Protein AF-A0A8H4ZPY2-F1 (afdb_monomer)

Sequence (257 aa):
MSESRLFQPMKIGNIKAQHRVGMAPLTRLRSSIDRVPNALMKEYYGQRASIPGTLIITEGTLVSPAAGGGFARTPGIWNQEQVNAWKEITDEVHRKGSFIFVQLFAMGRAATVEVARDEGIDIIGPSAIPIEGSPAQPRAMSLEEIHEMVEAFVIASENAMKAGFDGVEIHGANGYLLDQFLQDVSNQRNDKYGGSIENRSRLITEILERTVQVIGPERVGIRLSPWSTFQSMRMKDPIPQFTDIIEKASRLNLAYL

Foldseek 3Di:
DDPDQQQPWDQQQPAIARGNDEADADFDLAADQQQAADPVLLVVLLVVLQAARHEYEYHEEELDLQLAQARGSHHYQQDPRNLQRLLSSLVSSVVSNYAYAYEYFGAALNHANVSCVVSVYARAACPQDHQPPGPGGHHHDDPVVLVVVLVSLQSSQVSCVSSPHLAYEYECEQPGRNVLLLAPQNHPDPDQSDDDLCNSLVSVLSSLVSSCVRPNQSRYHYDYDQDDCHRNDHDPDSVVNVVNNVVSNVVRVHSYD

pLDDT: mean 97.38, std 4.05, range [55.31, 98.94]

Radius of gyration: 17.79 Å; Cα contacts (8 Å, |Δi|>4): 588; chains: 1; bounding box: 44×35×54 Å

Nearest PDB structures (foldseek):
  3hgs-assembly1_A  TM=9.551E-01  e=4.722E-29  Solanum lycopersicum
  9em0-assembly1_B  TM=9.434E-01  e=1.991E-29  Solanum lycocarpum
  2g5w-assembly1_A  TM=9.249E-01  e=7.893E-30  Arabidopsis thaliana
  8vcn-assembly1_A  TM=9.323E-01  e=8.750E-29  Gluconobacter oxydans
  6myw-assembly3_C  TM=9.317E-01  e=2.497E-28  Gluconobacter oxydans

Structure (mmCIF, N/CA/C/O backbone):
data_AF-A0A8H4ZPY2-F1
#
_entry.id   AF-A0A8H4ZPY2-F1
#
loop_
_atom_site.group_PDB
_atom_site.id
_atom_site.type_symbol
_atom_site.label_atom_id
_atom_site.label_alt_id
_atom_site.label_comp_id
_atom_site.label_asym_id
_atom_site.label_entity_id
_atom_site.label_seq_id
_atom_site.pdbx_PDB_ins_code
_atom_site.Cartn_x
_atom_site.Cartn_y
_atom_site.Cartn_z
_atom_site.occupancy
_atom_site.B_iso_or_equiv
_atom_site.auth_seq_id
_atom_site.auth_comp_id
_atom_site.auth_asym_id
_atom_site.auth_atom_id
_atom_site.pdbx_PDB_model_num
ATOM 1 N N . MET A 1 1 ? -3.383 -8.213 35.952 1.00 55.31 1 MET A N 1
ATOM 2 C CA . MET A 1 1 ? -3.079 -7.687 34.601 1.00 55.31 1 MET A CA 1
ATOM 3 C C . MET A 1 1 ? -1.599 -7.918 34.363 1.00 55.31 1 MET A C 1
ATOM 5 O O . MET A 1 1 ? -0.837 -7.653 35.280 1.00 55.31 1 MET A O 1
ATOM 9 N N . SER A 1 2 ? -1.199 -8.529 33.246 1.00 63.91 2 SER A N 1
ATOM 10 C CA . SER A 1 2 ? 0.182 -9.014 33.101 1.00 63.91 2 SER A CA 1
ATOM 11 C C . SER A 1 2 ? 1.189 -7.857 33.063 1.00 63.91 2 SER A C 1
ATOM 13 O O . SER A 1 2 ? 0.933 -6.860 32.389 1.00 63.91 2 SER A O 1
ATOM 15 N N . GLU A 1 3 ? 2.350 -8.025 33.693 1.00 87.44 3 GLU A N 1
ATOM 16 C CA . GLU A 1 3 ? 3.453 -7.049 33.679 1.00 87.44 3 GLU A CA 1
ATOM 17 C C . GLU A 1 3 ? 4.117 -6.876 32.298 1.00 87.44 3 GLU A C 1
ATOM 19 O O . GLU A 1 3 ? 4.927 -5.973 32.096 1.00 87.44 3 GLU A O 1
ATOM 24 N N . SER A 1 4 ? 3.781 -7.715 31.312 1.00 95.56 4 SER A N 1
ATOM 25 C CA . SER A 1 4 ? 4.390 -7.649 29.982 1.00 95.56 4 SER A CA 1
ATOM 26 C C . SER A 1 4 ? 4.031 -6.357 29.242 1.00 95.56 4 SER A C 1
ATOM 28 O O . SER A 1 4 ? 2.860 -5.985 29.131 1.00 95.56 4 SER A O 1
ATOM 30 N N . ARG A 1 5 ? 5.044 -5.728 28.620 1.00 95.69 5 ARG A N 1
ATOM 31 C CA . ARG A 1 5 ? 4.884 -4.565 27.722 1.00 95.69 5 ARG A CA 1
ATOM 32 C C . ARG A 1 5 ? 3.880 -4.822 26.596 1.00 95.69 5 ARG A C 1
ATOM 34 O O . ARG A 1 5 ? 3.287 -3.869 26.103 1.00 95.69 5 ARG A O 1
ATOM 41 N N . LEU A 1 6 ? 3.686 -6.082 26.199 1.00 96.75 6 LEU A N 1
ATOM 42 C CA . LEU A 1 6 ? 2.758 -6.476 25.139 1.00 96.75 6 LEU A CA 1
ATOM 43 C C . LEU A 1 6 ? 1.308 -6.061 25.438 1.00 96.75 6 LEU A C 1
ATOM 45 O O . LEU A 1 6 ? 0.571 -5.724 24.517 1.00 96.75 6 LEU A O 1
ATOM 49 N N . PHE A 1 7 ? 0.913 -6.038 26.712 1.00 96.50 7 PHE A N 1
ATOM 50 C CA . PHE A 1 7 ? -0.452 -5.713 27.145 1.00 96.50 7 PHE A CA 1
ATOM 51 C C . PHE A 1 7 ? -0.570 -4.308 27.744 1.00 96.50 7 PHE A C 1
ATOM 53 O O . PHE A 1 7 ? -1.560 -3.994 28.397 1.00 96.50 7 PHE A O 1
ATOM 60 N N . GLN A 1 8 ? 0.449 -3.469 27.542 1.00 96.50 8 GLN A N 1
ATOM 61 C CA . GLN A 1 8 ? 0.423 -2.068 27.941 1.00 96.50 8 GLN A CA 1
ATOM 62 C C . GLN A 1 8 ? -0.047 -1.193 26.770 1.00 96.50 8 GLN A C 1
ATOM 64 O O . GLN A 1 8 ? 0.388 -1.441 25.636 1.00 96.50 8 GLN A O 1
ATOM 69 N N . PRO A 1 9 ? -0.842 -0.138 27.028 1.00 96.88 9 PRO A N 1
ATOM 70 C CA . PRO A 1 9 ? -1.282 0.790 25.995 1.00 96.88 9 PRO A CA 1
ATOM 71 C C . PRO A 1 9 ? -0.123 1.438 25.228 1.00 96.88 9 PRO A C 1
ATOM 73 O O . PRO A 1 9 ? 0.997 1.585 25.734 1.00 96.88 9 PRO A O 1
ATOM 76 N N . MET A 1 10 ? -0.405 1.858 23.997 1.00 96.88 10 MET A N 1
ATOM 77 C CA . MET A 1 10 ? 0.540 2.552 23.129 1.00 96.88 10 MET A CA 1
ATOM 78 C C . MET A 1 10 ? -0.193 3.562 22.250 1.00 96.88 10 MET A C 1
ATOM 80 O O . MET A 1 10 ? -1.268 3.281 21.723 1.00 96.88 10 MET A O 1
ATOM 84 N N . LYS A 1 11 ? 0.400 4.746 22.088 1.00 97.81 11 LYS A N 1
ATOM 85 C CA . LYS A 1 11 ? -0.039 5.709 21.079 1.00 97.81 11 LYS A CA 1
ATOM 86 C C . LYS A 1 11 ? 0.618 5.343 19.747 1.00 97.81 11 LYS A C 1
ATOM 88 O O . LYS A 1 11 ? 1.836 5.185 19.712 1.00 97.81 11 LYS A O 1
ATOM 93 N N . ILE A 1 12 ? -0.180 5.202 18.695 1.00 97.81 12 ILE A N 1
ATOM 94 C CA . ILE A 1 12 ? 0.276 4.971 17.317 1.00 97.81 12 ILE A CA 1
ATOM 95 C C . ILE A 1 12 ? -0.388 6.056 16.479 1.00 97.81 12 ILE A C 1
ATOM 97 O O . ILE A 1 12 ? -1.610 6.059 16.352 1.00 97.81 12 ILE A O 1
ATOM 101 N N . GLY A 1 13 ? 0.379 7.030 15.988 1.00 96.38 13 GLY A N 1
ATOM 102 C CA . GLY A 1 13 ? -0.210 8.207 15.348 1.00 96.38 13 GLY A CA 1
ATOM 103 C C . GLY A 1 13 ? -1.271 8.882 16.236 1.00 96.38 13 GLY A C 1
ATOM 104 O O . GLY A 1 13 ? -0.980 9.254 17.376 1.00 96.38 13 GLY A O 1
ATOM 105 N N . ASN A 1 14 ? -2.510 8.994 15.744 1.00 94.94 14 ASN A N 1
ATOM 106 C CA . ASN A 1 14 ? -3.651 9.537 16.501 1.00 94.94 14 ASN A CA 1
ATOM 107 C C . ASN A 1 14 ? -4.428 8.525 17.357 1.00 94.94 14 ASN A C 1
ATOM 109 O O . ASN A 1 14 ? -5.273 8.938 18.154 1.00 94.94 14 ASN A O 1
ATOM 113 N N . ILE A 1 15 ? -4.155 7.224 17.242 1.00 97.44 15 ILE A N 1
ATOM 114 C CA . ILE A 1 15 ? -4.906 6.201 17.977 1.00 97.44 15 ILE A CA 1
ATOM 115 C C . ILE A 1 15 ? -4.224 5.828 19.296 1.00 97.44 15 ILE A C 1
ATOM 117 O O . ILE A 1 15 ? -2.999 5.886 19.443 1.00 97.44 15 ILE A O 1
ATOM 121 N N . LYS A 1 16 ? -5.033 5.402 20.270 1.00 97.88 16 LYS A N 1
ATOM 122 C CA . LYS A 1 16 ? -4.571 4.865 21.556 1.00 97.88 16 LYS A CA 1
ATOM 123 C C . LYS A 1 16 ? -4.924 3.383 21.640 1.00 97.88 16 LYS A C 1
ATOM 125 O O . LYS A 1 16 ? -5.966 3.019 22.183 1.00 97.88 16 LYS A O 1
ATOM 130 N N . ALA A 1 17 ? -4.047 2.538 21.105 1.00 97.94 17 ALA A N 1
ATOM 131 C CA . ALA A 1 17 ? -4.174 1.093 21.235 1.00 97.94 17 ALA A CA 1
ATOM 132 C C . ALA A 1 17 ? -4.030 0.685 22.710 1.00 97.94 17 ALA A C 1
ATOM 134 O O . ALA A 1 17 ? -3.188 1.224 23.434 1.00 97.94 17 ALA A O 1
ATOM 135 N N . GLN A 1 18 ? -4.847 -0.265 23.166 1.00 98.00 18 GLN A N 1
ATOM 136 C CA . GLN A 1 18 ? -4.856 -0.699 24.573 1.00 98.00 18 GLN A CA 1
ATOM 137 C C . GLN A 1 18 ? -3.891 -1.861 24.840 1.00 98.00 18 GLN A C 1
ATOM 139 O O . GLN A 1 18 ? -3.587 -2.177 25.987 1.00 98.00 18 GLN A O 1
ATOM 144 N N . HIS A 1 19 ? -3.368 -2.461 23.775 1.00 97.50 19 HIS A N 1
ATOM 145 C CA . HIS A 1 19 ? -2.322 -3.473 23.786 1.00 97.50 19 HIS A CA 1
ATOM 146 C C . HIS A 1 19 ? -1.514 -3.390 22.488 1.00 97.50 19 HIS A C 1
ATOM 148 O O . HIS A 1 19 ? -1.874 -2.685 21.550 1.00 97.50 19 HIS A O 1
ATOM 154 N N . ARG A 1 20 ? -0.417 -4.143 22.421 1.00 97.69 20 ARG A N 1
ATOM 155 C CA . ARG A 1 20 ? 0.529 -4.162 21.292 1.00 97.69 20 ARG A CA 1
ATOM 156 C C . ARG A 1 20 ? 0.415 -5.428 20.442 1.00 97.69 20 ARG A C 1
ATOM 158 O O . ARG A 1 20 ? 1.344 -5.795 19.735 1.00 97.69 20 ARG A O 1
ATOM 165 N N . VAL A 1 21 ? -0.722 -6.110 20.547 1.00 97.25 21 VAL A N 1
ATOM 166 C CA . VAL A 1 21 ? -1.131 -7.196 19.650 1.00 97.25 21 VAL A CA 1
ATOM 167 C C . VAL A 1 21 ? -2.047 -6.597 18.589 1.00 97.25 21 VAL A C 1
ATOM 169 O O . VAL A 1 21 ? -3.128 -6.121 18.925 1.00 97.25 21 VAL A O 1
ATOM 172 N N . GLY A 1 22 ? -1.600 -6.580 17.337 1.00 96.69 22 GLY A N 1
ATOM 173 C CA . GLY A 1 22 ? -2.376 -6.093 16.197 1.00 96.69 22 GLY A CA 1
ATOM 174 C C . GLY A 1 22 ? -2.562 -7.174 15.139 1.00 96.69 22 GLY A C 1
ATOM 175 O O . GLY A 1 22 ? -1.857 -8.186 15.132 1.00 96.69 22 GLY A O 1
ATOM 176 N N . MET A 1 23 ? -3.512 -6.955 14.236 1.00 98.69 23 MET A N 1
ATOM 177 C CA . MET A 1 23 ? -3.700 -7.806 13.067 1.00 98.69 23 MET A CA 1
ATOM 178 C C . MET A 1 23 ? -2.892 -7.258 11.890 1.00 98.69 23 MET A C 1
ATOM 180 O O . MET A 1 23 ? -3.126 -6.141 11.439 1.00 98.69 23 MET A O 1
ATOM 184 N N . ALA A 1 24 ? -1.970 -8.077 11.386 1.00 98.75 24 ALA A N 1
ATOM 185 C CA . ALA A 1 24 ? -1.217 -7.795 10.171 1.00 98.75 24 ALA A CA 1
ATOM 186 C C . ALA A 1 24 ? -2.123 -7.794 8.917 1.00 98.75 24 ALA A C 1
ATOM 188 O O . ALA A 1 24 ? -3.173 -8.443 8.925 1.00 98.75 24 ALA A O 1
ATOM 189 N N . PRO A 1 25 ? -1.691 -7.146 7.822 1.00 98.62 25 PRO A N 1
ATOM 190 C CA . PRO A 1 25 ? -2.391 -7.162 6.539 1.00 98.62 25 PRO A CA 1
ATOM 191 C C . PRO A 1 25 ? -2.386 -8.560 5.905 1.00 98.62 25 PRO A C 1
ATOM 193 O O . PRO A 1 25 ? -1.326 -9.169 5.720 1.00 98.62 25 PRO A O 1
ATOM 196 N N . LEU A 1 26 ? -3.570 -9.078 5.563 1.00 98.50 26 LEU A N 1
ATOM 197 C CA . LEU A 1 26 ? -3.760 -10.464 5.115 1.00 98.50 26 LEU A CA 1
ATOM 198 C C . LEU A 1 26 ? -4.747 -10.549 3.946 1.00 98.50 26 LEU A C 1
ATOM 200 O O . LEU A 1 26 ? -5.948 -10.634 4.173 1.00 98.50 26 LEU A O 1
ATOM 204 N N . THR A 1 27 ? -4.264 -10.597 2.704 1.00 98.06 27 THR A N 1
ATOM 205 C CA . THR A 1 27 ? -5.108 -10.805 1.510 1.00 98.06 27 THR A CA 1
ATOM 206 C C . THR A 1 27 ? -5.932 -12.089 1.594 1.00 98.06 27 THR A C 1
ATOM 208 O O . THR A 1 27 ? -5.375 -13.173 1.786 1.00 98.06 27 THR A O 1
ATOM 211 N N . ARG A 1 28 ? -7.267 -11.985 1.455 1.00 97.94 28 ARG A N 1
ATOM 212 C CA . ARG A 1 28 ? -8.196 -13.128 1.610 1.00 97.94 28 ARG A CA 1
ATOM 213 C C . ARG A 1 28 ? -8.976 -13.498 0.354 1.00 97.94 28 ARG A C 1
ATOM 215 O O . ARG A 1 28 ? -9.555 -14.585 0.332 1.00 97.94 28 ARG A O 1
ATOM 222 N N . LEU A 1 29 ? -8.976 -12.644 -0.669 1.00 97.19 29 LEU A N 1
ATOM 223 C CA . LEU A 1 29 ? -9.644 -12.888 -1.956 1.00 97.19 29 LEU A CA 1
ATOM 224 C C . LEU A 1 29 ? -11.154 -13.122 -1.791 1.00 97.19 29 LEU A C 1
ATOM 226 O O . LEU A 1 29 ? -11.707 -14.144 -2.219 1.00 97.19 29 LEU A O 1
ATOM 230 N N . ARG A 1 30 ? -11.811 -12.222 -1.053 1.00 98.12 30 ARG A N 1
ATOM 231 C CA . ARG A 1 30 ? -13.231 -12.341 -0.684 1.00 98.12 30 ARG A CA 1
ATOM 232 C C . ARG A 1 30 ? -14.086 -11.141 -1.072 1.00 98.12 30 ARG A C 1
ATOM 234 O O . ARG A 1 30 ? -15.268 -11.170 -0.746 1.00 98.12 30 ARG A O 1
ATOM 241 N N . SER A 1 31 ? -13.560 -10.150 -1.792 1.00 97.56 31 SER A N 1
ATOM 242 C CA . SER A 1 31 ? -14.403 -9.089 -2.352 1.00 97.56 31 SER A CA 1
ATOM 243 C C . SER A 1 31 ? -15.279 -9.609 -3.508 1.00 97.56 31 SER A C 1
ATOM 245 O O . SER A 1 31 ? -15.182 -10.772 -3.942 1.00 97.56 31 SER A O 1
ATOM 247 N N . SER A 1 32 ? -16.199 -8.766 -3.980 1.00 97.06 32 SER A N 1
ATOM 248 C CA . SER A 1 32 ? -16.946 -9.023 -5.215 1.00 97.06 32 SER A CA 1
ATOM 249 C C . SER A 1 32 ? -16.014 -9.058 -6.437 1.00 97.06 32 SER A C 1
ATOM 251 O O . SER A 1 32 ? -14.816 -8.782 -6.339 1.00 97.06 32 SER A O 1
ATOM 253 N N . ILE A 1 33 ? -16.558 -9.418 -7.603 1.00 93.06 33 ILE A N 1
ATOM 254 C CA . ILE A 1 33 ? -15.803 -9.337 -8.861 1.00 93.06 33 ILE A CA 1
ATOM 255 C C . ILE A 1 33 ? -15.420 -7.885 -9.186 1.00 93.06 33 ILE A C 1
ATOM 257 O O . ILE A 1 33 ? -14.293 -7.633 -9.589 1.00 93.06 33 ILE A O 1
ATOM 261 N N . ASP A 1 34 ? -16.289 -6.934 -8.840 1.00 94.62 34 ASP A N 1
ATOM 262 C CA . ASP A 1 34 ? -16.076 -5.484 -8.974 1.00 94.62 34 ASP A CA 1
ATOM 263 C C . ASP A 1 34 ? -15.207 -4.894 -7.850 1.00 94.62 34 ASP A C 1
ATOM 265 O O . ASP A 1 34 ? -15.117 -3.678 -7.654 1.00 94.62 34 ASP A O 1
ATOM 269 N N . ARG A 1 35 ? -14.553 -5.772 -7.079 1.00 96.88 35 ARG A N 1
ATOM 270 C CA . ARG A 1 35 ? -13.605 -5.423 -6.018 1.00 96.88 35 ARG A CA 1
ATOM 271 C C . ARG A 1 35 ? -14.253 -4.639 -4.868 1.00 96.88 35 ARG A C 1
ATOM 273 O O . ARG A 1 35 ? -13.571 -3.927 -4.133 1.00 96.88 35 ARG A O 1
ATOM 280 N N . VAL A 1 36 ? -15.558 -4.821 -4.667 1.00 98.56 36 VAL A N 1
ATOM 281 C CA . VAL A 1 36 ? -16.341 -4.210 -3.584 1.00 98.56 36 VAL A CA 1
ATOM 282 C C . VAL A 1 36 ? -16.308 -5.122 -2.347 1.00 98.56 36 VAL A C 1
ATOM 284 O O . VAL A 1 36 ? -16.586 -6.325 -2.462 1.00 98.56 36 VAL A O 1
ATOM 287 N N . PRO A 1 37 ? -15.947 -4.602 -1.158 1.00 98.69 37 PRO A N 1
ATOM 288 C CA . PRO A 1 37 ? -16.101 -5.331 0.098 1.00 98.69 37 PRO A CA 1
ATOM 289 C C . PRO A 1 37 ? -17.549 -5.768 0.361 1.00 98.69 37 PRO A C 1
ATOM 291 O O . PRO A 1 37 ? -18.490 -5.211 -0.189 1.00 98.69 37 PRO A O 1
ATOM 294 N N . ASN A 1 38 ? -17.760 -6.776 1.207 1.00 98.62 38 ASN A N 1
ATOM 295 C CA . ASN A 1 38 ? -19.103 -7.316 1.452 1.00 98.62 38 ASN A CA 1
ATOM 296 C C . ASN A 1 38 ? -19.341 -7.704 2.918 1.00 98.62 38 ASN A C 1
ATOM 298 O O . ASN A 1 38 ? -18.457 -7.598 3.771 1.00 98.62 38 ASN A O 1
ATOM 302 N N . ALA A 1 39 ? -20.552 -8.188 3.209 1.00 98.56 39 ALA A N 1
ATOM 303 C CA . ALA A 1 39 ? -20.982 -8.550 4.558 1.00 98.56 39 ALA A CA 1
ATOM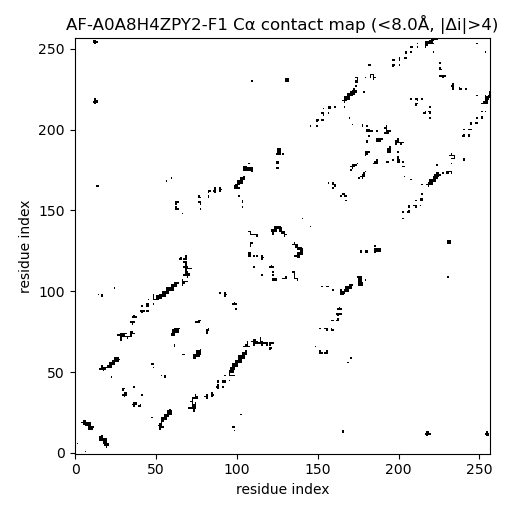 304 C C . ALA A 1 39 ? -20.076 -9.592 5.243 1.00 98.56 39 ALA A C 1
ATOM 306 O O . ALA A 1 39 ? -19.843 -9.486 6.446 1.00 98.56 39 ALA A O 1
ATOM 307 N N . LEU A 1 40 ? -19.508 -10.547 4.491 1.00 98.69 40 LEU A N 1
ATOM 308 C CA . LEU A 1 40 ? -18.561 -11.525 5.038 1.00 98.69 40 LEU A CA 1
ATOM 309 C C . LEU A 1 40 ? -17.280 -10.839 5.528 1.00 98.69 40 LEU A C 1
ATOM 311 O O . LEU A 1 40 ? -16.744 -11.196 6.575 1.00 98.69 40 LEU A O 1
ATOM 315 N N . MET A 1 41 ? -16.788 -9.845 4.787 1.00 98.81 41 MET A N 1
ATOM 316 C CA . MET A 1 41 ? -15.611 -9.073 5.188 1.00 98.81 41 MET A CA 1
ATOM 317 C C . MET A 1 41 ? -15.896 -8.228 6.437 1.00 98.81 41 MET A C 1
ATOM 319 O O . MET A 1 41 ? -15.061 -8.189 7.340 1.00 98.81 41 MET A O 1
ATOM 323 N N . LYS A 1 42 ? -17.092 -7.629 6.543 1.00 98.81 42 LYS A N 1
ATOM 324 C CA . LYS A 1 42 ? -17.539 -6.929 7.761 1.00 98.81 42 LYS A CA 1
ATOM 325 C C . LYS A 1 42 ? -17.539 -7.846 8.978 1.00 98.81 42 LYS A C 1
ATOM 327 O O . LYS A 1 42 ? -16.939 -7.508 9.996 1.00 98.81 42 LYS A O 1
ATOM 332 N N . GLU A 1 43 ? -18.155 -9.022 8.864 1.00 98.81 43 GLU A N 1
ATOM 333 C CA . GLU A 1 43 ? -18.147 -10.015 9.940 1.00 98.81 43 GLU A CA 1
ATOM 334 C C . GLU A 1 43 ? -16.712 -10.427 10.303 1.00 98.81 43 GLU A C 1
ATOM 336 O O . GLU A 1 43 ? -16.344 -10.445 11.477 1.00 98.81 43 GLU A O 1
ATOM 341 N N . TYR A 1 44 ? -15.874 -10.693 9.300 1.00 98.88 44 TYR A N 1
ATOM 342 C CA . TYR A 1 44 ? -14.484 -11.103 9.481 1.00 98.88 44 TYR A CA 1
ATOM 343 C C . TYR A 1 44 ? -13.659 -10.092 10.290 1.00 98.88 44 TYR A C 1
ATOM 345 O O . TYR A 1 44 ? -12.997 -10.488 11.259 1.00 98.88 44 TYR A O 1
ATOM 353 N N . TYR A 1 45 ? -13.697 -8.808 9.921 1.00 98.88 45 TYR A N 1
ATOM 354 C CA . TYR A 1 45 ? -12.985 -7.758 10.652 1.00 98.88 45 TYR A CA 1
ATOM 355 C C . TYR A 1 45 ? -13.629 -7.484 12.016 1.00 98.88 45 TYR A C 1
ATOM 357 O O . TYR A 1 45 ? -12.912 -7.358 13.009 1.00 98.88 45 TYR A O 1
ATOM 365 N N . GLY A 1 46 ? -14.962 -7.520 12.116 1.00 98.75 46 GLY A N 1
ATOM 366 C CA . GLY A 1 46 ? -15.678 -7.404 13.388 1.00 98.75 46 GLY A CA 1
ATOM 367 C C . GLY A 1 46 ? -15.319 -8.512 14.389 1.00 98.75 46 GLY A C 1
ATOM 368 O O . GLY A 1 46 ? -15.202 -8.263 15.590 1.00 98.75 46 GLY A O 1
ATOM 369 N N . GLN A 1 47 ? -15.078 -9.741 13.929 1.00 98.75 47 GLN A N 1
ATOM 370 C CA . GLN A 1 47 ? -14.579 -10.825 14.784 1.00 98.75 47 GLN A CA 1
ATOM 371 C C . GLN A 1 47 ? -13.156 -10.554 15.300 1.00 98.75 47 GLN A C 1
ATOM 373 O O . GLN A 1 47 ? -12.839 -10.938 16.420 1.00 98.75 47 GLN A O 1
ATOM 378 N N . ARG A 1 48 ? -12.299 -9.893 14.510 1.00 98.69 48 ARG A N 1
ATOM 379 C CA . ARG A 1 48 ? -10.906 -9.561 14.879 1.00 98.69 48 ARG A CA 1
ATOM 380 C C . ARG A 1 48 ? -10.773 -8.291 15.710 1.00 98.69 48 ARG A C 1
ATOM 382 O O . ARG A 1 48 ? -9.787 -8.135 16.418 1.00 98.69 48 ARG A O 1
ATOM 389 N N . ALA A 1 49 ? -11.806 -7.459 15.721 1.00 98.56 49 ALA A N 1
ATOM 390 C CA . ALA A 1 49 ? -11.991 -6.367 16.669 1.00 98.56 49 ALA A CA 1
ATOM 391 C C . ALA A 1 49 ? -12.572 -6.855 18.017 1.00 98.56 49 ALA A C 1
ATOM 393 O O . ALA A 1 49 ? -13.308 -6.131 18.680 1.00 98.56 49 ALA A O 1
ATOM 394 N N . SER A 1 50 ? -12.317 -8.107 18.423 1.00 97.06 50 SER A N 1
ATOM 395 C CA . SER A 1 50 ? -12.938 -8.719 19.609 1.00 97.06 50 SER A CA 1
ATOM 396 C C . SER A 1 50 ? -12.513 -8.091 20.936 1.00 97.06 50 SER A C 1
ATOM 398 O O . SER A 1 50 ? -13.252 -8.199 21.912 1.00 97.06 50 SER A O 1
ATOM 400 N N . ILE A 1 51 ? -11.330 -7.472 20.987 1.00 97.94 51 ILE A N 1
ATOM 401 C CA . ILE A 1 51 ? -10.796 -6.797 22.174 1.00 97.94 51 ILE A CA 1
ATOM 402 C C . ILE A 1 51 ? -10.702 -5.295 21.879 1.00 97.94 51 ILE A C 1
ATOM 404 O O . ILE A 1 51 ? -10.001 -4.919 20.938 1.00 97.94 51 ILE A O 1
ATOM 408 N N . PRO A 1 52 ? -11.374 -4.426 22.657 1.00 98.06 52 PRO A N 1
ATOM 409 C CA . PRO A 1 52 ? -11.289 -2.983 22.463 1.00 98.06 52 PRO A CA 1
ATOM 410 C C . PRO A 1 52 ? -9.845 -2.474 22.501 1.00 98.06 52 PRO A C 1
ATOM 412 O O . PRO A 1 52 ? -9.036 -2.896 23.328 1.00 98.06 52 PRO A O 1
ATOM 415 N N . GLY A 1 53 ? -9.533 -1.526 21.624 1.00 98.00 53 GLY A N 1
ATOM 416 C CA . GLY A 1 53 ? -8.201 -0.960 21.472 1.00 98.00 53 GLY A CA 1
ATOM 417 C C . GLY A 1 53 ? -7.243 -1.795 20.626 1.00 98.00 53 GLY A C 1
ATOM 418 O O . GLY A 1 53 ? -6.040 -1.538 20.689 1.00 98.00 53 GLY A O 1
ATOM 419 N N . THR A 1 54 ? -7.745 -2.767 19.856 1.00 98.62 54 THR A N 1
ATOM 420 C CA . THR A 1 54 ? -6.951 -3.509 18.865 1.00 98.62 54 THR A CA 1
ATOM 421 C C . THR A 1 54 ? -6.705 -2.643 17.632 1.00 98.62 54 THR A C 1
ATOM 423 O O . THR A 1 54 ? -7.641 -2.030 17.127 1.00 98.62 54 THR A O 1
ATOM 426 N N . LEU A 1 55 ? -5.473 -2.620 17.115 1.00 98.75 55 LEU A N 1
ATOM 427 C CA . LEU A 1 55 ? -5.184 -2.111 15.771 1.00 98.75 55 LEU A CA 1
ATOM 428 C C . LEU A 1 55 ? -5.286 -3.251 14.751 1.00 98.75 55 LEU A C 1
ATOM 430 O O . LEU A 1 55 ? -4.639 -4.293 14.898 1.00 98.75 55 LEU A O 1
ATOM 434 N N . ILE A 1 56 ? -6.072 -3.029 13.705 1.00 98.94 56 ILE A N 1
ATOM 435 C CA . ILE A 1 56 ? -6.214 -3.906 12.547 1.00 98.94 56 ILE A CA 1
ATOM 436 C C . ILE A 1 56 ? -5.641 -3.206 11.319 1.00 98.94 56 ILE A C 1
ATOM 438 O O . ILE A 1 56 ? -5.925 -2.037 11.083 1.00 98.94 56 ILE A O 1
ATOM 442 N N . ILE A 1 57 ? -4.877 -3.929 10.508 1.00 98.94 57 ILE A N 1
ATOM 443 C CA . ILE A 1 57 ? -4.495 -3.489 9.167 1.00 98.94 57 ILE A CA 1
ATOM 444 C C . ILE A 1 57 ? -5.229 -4.391 8.174 1.00 98.94 57 ILE A C 1
ATOM 446 O O . ILE A 1 57 ? -5.216 -5.618 8.316 1.00 98.94 57 ILE A O 1
ATOM 450 N N . THR A 1 58 ? -5.931 -3.796 7.208 1.00 98.94 58 THR A N 1
ATOM 451 C CA . THR A 1 58 ? -6.713 -4.557 6.223 1.00 98.94 58 THR A CA 1
ATOM 452 C C . THR A 1 58 ? -5.826 -5.436 5.349 1.00 98.94 58 THR A C 1
ATOM 454 O O . THR A 1 58 ? -4.611 -5.280 5.268 1.00 98.94 58 THR A O 1
ATOM 457 N N . GLU A 1 59 ? -6.452 -6.330 4.594 1.00 98.75 59 GLU A N 1
ATOM 458 C CA . GLU A 1 59 ? -5.856 -6.830 3.361 1.00 98.75 59 GLU A CA 1
ATOM 459 C C . GLU A 1 59 ? -5.394 -5.713 2.414 1.00 98.75 59 GLU A C 1
ATOM 461 O O . GLU A 1 59 ? -5.908 -4.588 2.459 1.00 98.75 59 GLU A O 1
ATOM 466 N N . GLY A 1 60 ? -4.445 -6.052 1.535 1.00 98.50 60 GLY A N 1
ATOM 467 C CA . GLY A 1 60 ? -3.998 -5.153 0.477 1.00 98.50 60 GLY A CA 1
ATOM 468 C C . GLY A 1 60 ? -5.185 -4.703 -0.371 1.00 98.50 60 GLY A C 1
ATOM 469 O O . GLY A 1 60 ? -5.932 -5.529 -0.890 1.00 98.50 60 GLY A O 1
ATOM 470 N N . THR A 1 61 ? -5.365 -3.392 -0.475 1.00 98.81 61 THR A N 1
ATOM 471 C CA . THR A 1 61 ? -6.489 -2.739 -1.143 1.00 98.81 61 THR A CA 1
ATOM 472 C C . THR A 1 61 ? -5.958 -1.900 -2.296 1.00 98.81 61 THR A C 1
ATOM 474 O O . THR A 1 61 ? -5.079 -1.054 -2.120 1.00 98.81 61 THR A O 1
ATOM 477 N N . LEU A 1 62 ? -6.453 -2.186 -3.497 1.00 98.56 62 LEU A N 1
ATOM 478 C CA . LEU A 1 62 ? -5.981 -1.574 -4.735 1.00 98.56 62 LEU A CA 1
ATOM 479 C C . LEU A 1 62 ? -6.368 -0.090 -4.800 1.00 98.56 62 LEU A C 1
ATOM 481 O O . LEU A 1 62 ? -7.516 0.274 -4.531 1.00 98.56 62 LEU A O 1
ATOM 485 N N . VAL A 1 63 ? -5.409 0.752 -5.191 1.00 98.62 63 VAL A N 1
ATOM 486 C CA . VAL A 1 63 ? -5.575 2.218 -5.237 1.00 98.62 63 VAL A CA 1
ATOM 487 C C . VAL A 1 63 ? -6.331 2.722 -6.466 1.00 98.62 63 VAL A C 1
ATOM 489 O O . VAL A 1 63 ? -6.909 3.802 -6.436 1.00 98.62 63 VAL A O 1
ATOM 492 N N . SER A 1 64 ? -6.352 1.947 -7.549 1.00 97.62 64 SER A N 1
ATOM 493 C CA . SER A 1 64 ? -7.029 2.288 -8.804 1.00 97.62 64 SER A CA 1
ATOM 494 C C . SER A 1 64 ? -7.293 1.028 -9.637 1.00 97.62 64 SER A C 1
ATOM 496 O O . SER A 1 64 ? -6.699 -0.018 -9.356 1.00 97.62 64 SER A O 1
ATOM 498 N N . PRO A 1 65 ? -8.124 1.106 -10.696 1.00 95.50 65 PRO A N 1
ATOM 499 C CA . PRO A 1 65 ? -8.244 0.021 -11.667 1.00 95.50 65 PRO A CA 1
ATOM 500 C C . PRO A 1 65 ? -6.891 -0.345 -12.292 1.00 95.50 65 PRO A C 1
ATOM 502 O O . PRO A 1 65 ? -6.531 -1.514 -12.311 1.00 95.50 65 PRO A O 1
ATOM 505 N N . ALA A 1 66 ? -6.091 0.648 -12.701 1.00 93.19 66 ALA A N 1
ATOM 506 C CA . ALA A 1 66 ? -4.777 0.439 -13.320 1.00 93.19 66 ALA A CA 1
ATOM 507 C C . ALA A 1 66 ? -3.743 -0.219 -12.382 1.00 93.19 66 ALA A C 1
ATOM 509 O O . ALA A 1 66 ? -2.775 -0.817 -12.840 1.00 93.19 66 ALA A O 1
ATOM 510 N N . ALA A 1 67 ? -3.950 -0.148 -11.064 1.00 92.94 67 ALA A N 1
ATOM 511 C CA . ALA A 1 67 ? -3.122 -0.841 -10.079 1.00 92.94 67 ALA A CA 1
ATOM 512 C C . ALA A 1 67 ? -3.414 -2.357 -9.982 1.00 92.94 67 ALA A C 1
ATOM 514 O O . ALA A 1 67 ? -2.694 -3.062 -9.265 1.00 92.94 67 ALA A O 1
ATOM 515 N N . GLY A 1 68 ? -4.481 -2.830 -10.644 1.00 87.75 68 GLY A N 1
ATOM 516 C CA . GLY A 1 68 ? -5.035 -4.183 -10.581 1.00 87.75 68 GLY A CA 1
ATOM 517 C C . GLY A 1 68 ? -4.312 -5.232 -11.433 1.00 87.75 68 GLY A C 1
ATOM 518 O O . GLY A 1 68 ? -3.088 -5.326 -11.423 1.00 87.75 68 GLY A O 1
ATOM 519 N N . GLY A 1 69 ? -5.077 -6.121 -12.077 1.00 82.56 69 GLY A N 1
ATOM 520 C CA . GLY A 1 69 ? -4.566 -7.209 -12.923 1.00 82.56 69 GLY A CA 1
ATOM 521 C C . GLY A 1 69 ? -3.961 -8.400 -12.172 1.00 82.56 69 GLY A C 1
ATOM 522 O O . GLY A 1 69 ? -3.528 -9.377 -12.770 1.00 82.56 69 GLY A O 1
ATOM 523 N N . GLY A 1 70 ? -3.899 -8.343 -10.846 1.00 84.75 70 GLY A N 1
ATOM 524 C CA . GLY A 1 70 ? -3.342 -9.398 -10.010 1.00 84.75 70 GLY A CA 1
ATOM 525 C C . GLY A 1 70 ? -4.400 -10.299 -9.412 1.00 84.75 70 GLY A C 1
ATOM 526 O O . GLY A 1 70 ? -5.132 -11.010 -10.082 1.00 84.75 70 GLY A O 1
ATOM 527 N N . PHE A 1 71 ? -4.492 -10.265 -8.097 1.00 85.94 71 PHE A N 1
ATOM 528 C CA . PHE A 1 71 ? -5.425 -11.105 -7.380 1.00 85.94 71 PHE A CA 1
ATOM 529 C C . PHE A 1 71 ? -6.885 -10.736 -7.688 1.00 85.94 71 PHE A C 1
ATOM 531 O O . PHE A 1 71 ? -7.362 -9.640 -7.357 1.00 85.94 71 PHE A O 1
ATOM 538 N N . ALA A 1 72 ? -7.605 -11.676 -8.304 1.00 88.31 72 ALA A N 1
ATOM 539 C CA . ALA A 1 72 ? -9.053 -11.602 -8.432 1.00 88.31 72 ALA A CA 1
ATOM 540 C C . ALA A 1 72 ? -9.687 -11.538 -7.034 1.00 88.31 72 ALA A C 1
ATOM 542 O O . ALA A 1 72 ? -9.236 -12.218 -6.110 1.00 88.31 72 ALA A O 1
ATOM 543 N N . ARG A 1 73 ? -10.749 -10.738 -6.876 1.00 94.19 73 ARG A N 1
ATOM 544 C CA . ARG A 1 73 ? -11.464 -10.568 -5.593 1.00 94.19 73 ARG A CA 1
ATOM 545 C C . ARG A 1 73 ? -10.616 -9.983 -4.455 1.00 94.19 73 ARG A C 1
ATOM 547 O O . ARG A 1 73 ? -10.909 -10.203 -3.276 1.00 94.19 73 ARG A O 1
ATOM 554 N N . THR A 1 74 ? -9.585 -9.223 -4.805 1.00 96.31 74 THR A N 1
ATOM 555 C CA . THR A 1 74 ? -8.959 -8.247 -3.903 1.00 96.31 74 THR A CA 1
ATOM 556 C C . THR A 1 74 ? -9.769 -6.954 -3.920 1.00 96.31 74 THR A C 1
ATOM 558 O O . THR A 1 74 ? -10.191 -6.543 -5.005 1.00 96.31 74 THR A O 1
ATOM 561 N N . PRO A 1 75 ? -10.026 -6.318 -2.766 1.00 98.31 75 PRO A N 1
ATOM 562 C CA . PRO A 1 75 ? -10.819 -5.096 -2.707 1.00 98.31 75 PRO A CA 1
ATOM 563 C C . PRO A 1 75 ? -10.096 -3.875 -3.295 1.00 98.31 75 PRO A C 1
ATOM 565 O O . PRO A 1 75 ? -8.868 -3.831 -3.385 1.00 98.31 75 PRO A O 1
ATOM 568 N N . GLY A 1 76 ? -10.889 -2.875 -3.676 1.00 98.56 76 GLY A N 1
ATOM 569 C CA . GLY A 1 76 ? -10.451 -1.555 -4.127 1.00 98.56 76 GLY A CA 1
ATOM 570 C C . GLY A 1 76 ? -10.922 -0.419 -3.221 1.00 98.56 76 GLY A C 1
ATOM 571 O O . GLY A 1 76 ? -11.727 -0.653 -2.315 1.00 98.56 76 GLY A O 1
ATOM 572 N N . ILE A 1 77 ? -10.430 0.802 -3.463 1.00 98.75 77 ILE A N 1
ATOM 573 C CA . ILE A 1 77 ? -10.912 2.027 -2.794 1.00 98.75 77 ILE A CA 1
ATOM 574 C C . ILE A 1 77 ? -10.831 3.297 -3.675 1.00 98.75 77 ILE A C 1
ATOM 576 O O . ILE A 1 77 ? -10.484 4.388 -3.224 1.00 98.75 77 ILE A O 1
ATOM 580 N N . TRP A 1 78 ? -11.175 3.187 -4.959 1.00 98.12 78 TRP A N 1
ATOM 581 C CA . TRP A 1 78 ? -11.143 4.330 -5.895 1.00 98.12 78 TRP A CA 1
ATOM 582 C C . TRP A 1 78 ? -12.520 4.907 -6.230 1.00 98.12 78 TRP A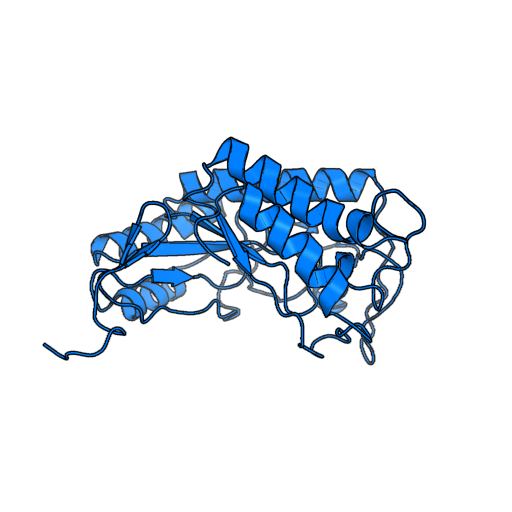 C 1
ATOM 584 O O . TRP A 1 78 ? -12.596 6.021 -6.742 1.00 98.12 78 TRP A O 1
ATOM 594 N N . ASN A 1 79 ? -13.606 4.174 -5.970 1.00 98.44 79 ASN A N 1
ATOM 595 C CA . ASN A 1 79 ? -14.962 4.613 -6.301 1.00 98.44 79 ASN A CA 1
ATOM 596 C C . ASN A 1 79 ? -15.884 4.669 -5.072 1.00 98.44 79 ASN A C 1
ATOM 598 O O . ASN A 1 79 ? -15.584 4.128 -4.007 1.00 98.44 79 ASN A O 1
ATOM 602 N N . GLN A 1 80 ? -17.031 5.333 -5.231 1.00 98.69 80 GLN A N 1
ATOM 603 C CA . GLN A 1 80 ? -17.962 5.571 -4.127 1.00 98.69 80 GLN A CA 1
ATOM 604 C C . GLN A 1 80 ? -18.589 4.283 -3.576 1.00 98.69 80 GLN A C 1
ATOM 606 O O . GLN A 1 80 ? -18.839 4.191 -2.377 1.00 98.69 80 GLN A O 1
ATOM 611 N N . GLU A 1 81 ? -18.838 3.288 -4.427 1.00 98.75 81 GLU A N 1
ATOM 612 C CA . GLU A 1 81 ? -19.409 2.007 -4.004 1.00 98.75 81 GLU A CA 1
ATOM 613 C C . GLU A 1 81 ? -18.454 1.263 -3.061 1.00 98.75 81 GLU A C 1
ATOM 615 O O . GLU A 1 81 ? -18.852 0.831 -1.980 1.00 98.75 81 GLU A O 1
ATOM 620 N N . GLN A 1 82 ? -17.170 1.207 -3.416 1.00 98.81 82 GLN A N 1
ATOM 621 C CA . GLN A 1 82 ? -16.114 0.636 -2.584 1.00 98.81 82 GLN A CA 1
ATOM 622 C C . GLN A 1 82 ? -15.946 1.406 -1.272 1.00 98.81 82 GLN A C 1
ATOM 624 O O . GLN A 1 82 ? -15.831 0.784 -0.218 1.00 98.81 82 GLN A O 1
ATOM 629 N N . VAL A 1 83 ? -15.974 2.744 -1.312 1.00 98.94 83 VAL A N 1
ATOM 630 C CA . VAL A 1 83 ? -15.908 3.591 -0.107 1.00 98.94 83 VAL A CA 1
ATOM 631 C C . VAL A 1 83 ? -17.077 3.305 0.833 1.00 98.94 83 VAL A C 1
ATOM 633 O O . VAL A 1 83 ? -16.862 3.107 2.027 1.00 98.94 83 VAL A O 1
ATOM 636 N N . ASN A 1 84 ? -18.303 3.231 0.310 1.00 98.88 84 ASN A N 1
ATOM 637 C CA . ASN A 1 84 ? -19.494 2.936 1.108 1.00 98.88 84 ASN A CA 1
ATOM 638 C C . ASN A 1 84 ? -19.422 1.536 1.733 1.00 98.88 84 ASN A C 1
ATOM 640 O O . ASN A 1 84 ? -19.725 1.369 2.913 1.00 98.88 84 ASN A O 1
ATOM 644 N N . ALA A 1 85 ? -18.975 0.540 0.969 1.00 98.88 85 ALA A N 1
ATOM 645 C CA . ALA A 1 85 ? -18.825 -0.822 1.463 1.00 98.88 85 ALA A CA 1
ATOM 646 C C . ALA A 1 85 ? -17.727 -0.940 2.535 1.00 98.88 85 ALA A C 1
ATOM 648 O O . ALA A 1 85 ? -17.920 -1.613 3.547 1.00 98.88 85 ALA A O 1
ATOM 649 N N . TRP A 1 86 ? -16.593 -0.253 2.359 1.00 98.94 86 TRP A N 1
ATOM 650 C CA . TRP A 1 86 ? -15.569 -0.155 3.401 1.00 98.94 86 TRP A CA 1
ATOM 651 C C . TRP A 1 86 ? -16.079 0.562 4.646 1.00 98.94 86 TRP A C 1
ATOM 653 O O . TRP A 1 86 ? -15.751 0.135 5.751 1.00 98.94 86 TRP A O 1
ATOM 663 N N . LYS A 1 87 ? -16.921 1.587 4.484 1.00 98.94 87 LYS A N 1
ATOM 664 C CA . LYS A 1 87 ? -17.510 2.311 5.608 1.00 98.94 87 LYS A CA 1
ATOM 665 C C . LYS A 1 87 ? -18.317 1.411 6.541 1.00 98.94 87 LYS A C 1
ATOM 667 O O . LYS A 1 87 ? -18.222 1.547 7.755 1.00 98.94 87 LYS A O 1
ATOM 672 N N . GLU A 1 88 ? -19.058 0.441 6.014 1.00 98.88 88 GLU A N 1
ATOM 673 C CA . GLU A 1 88 ? -19.754 -0.512 6.887 1.00 98.88 88 GLU A CA 1
ATOM 67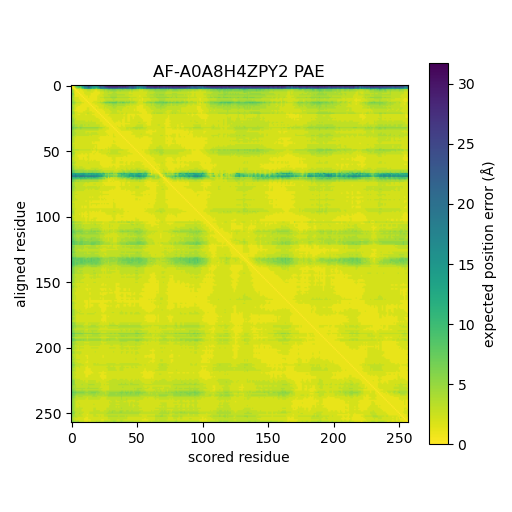4 C C . GLU A 1 88 ? -18.792 -1.368 7.730 1.00 98.88 88 GLU A C 1
ATOM 676 O O . GLU A 1 88 ? -19.136 -1.801 8.832 1.00 98.88 88 GLU A O 1
ATOM 681 N N . ILE A 1 89 ? -17.601 -1.655 7.200 1.00 98.94 89 ILE A N 1
ATOM 682 C CA . ILE A 1 89 ? -16.577 -2.458 7.873 1.00 98.94 89 ILE A CA 1
ATOM 683 C C . ILE A 1 89 ? -15.895 -1.636 8.965 1.00 98.94 89 ILE A C 1
ATOM 685 O O . ILE A 1 89 ? -15.746 -2.123 10.086 1.00 98.94 89 ILE A O 1
ATOM 689 N N . THR A 1 90 ? -15.491 -0.404 8.653 1.00 98.94 90 THR A N 1
ATOM 690 C CA . THR A 1 90 ? -14.872 0.502 9.629 1.00 98.94 90 THR A CA 1
ATOM 691 C C . THR A 1 90 ? -15.846 0.819 10.762 1.00 98.94 90 THR A C 1
ATOM 693 O O . THR A 1 90 ? -15.468 0.672 11.923 1.00 98.94 90 THR A O 1
ATOM 696 N N . ASP A 1 91 ? -17.120 1.089 10.453 1.00 98.94 91 ASP A N 1
ATOM 697 C CA . ASP A 1 91 ? -18.170 1.322 11.451 1.00 98.94 91 ASP A CA 1
ATOM 698 C C . ASP A 1 91 ? -18.323 0.122 12.408 1.00 98.94 91 ASP A C 1
ATOM 700 O O . ASP A 1 91 ? -18.450 0.306 13.619 1.00 98.94 91 ASP A O 1
ATOM 704 N N . GLU A 1 92 ? -18.259 -1.120 11.911 1.00 98.88 92 GLU A N 1
ATOM 705 C CA . GLU A 1 92 ? -18.330 -2.319 12.763 1.00 98.88 92 GLU A CA 1
ATOM 706 C C . GLU A 1 92 ? -17.093 -2.486 13.661 1.00 98.88 92 GLU A C 1
ATOM 708 O O . GLU A 1 92 ? -17.218 -2.870 14.830 1.00 98.88 92 GLU A O 1
ATOM 713 N N . VAL A 1 93 ? -15.896 -2.182 13.151 1.00 98.88 93 VAL A N 1
ATOM 714 C CA . VAL A 1 93 ? -14.658 -2.220 13.947 1.00 98.88 93 VAL A CA 1
ATOM 715 C C . VAL A 1 93 ? -14.666 -1.131 15.024 1.00 98.88 93 VAL A C 1
ATOM 717 O O . VAL A 1 93 ? -14.351 -1.406 16.188 1.00 98.88 93 VAL A O 1
ATOM 720 N N . HIS A 1 94 ? -15.101 0.078 14.671 1.00 98.88 94 HIS A N 1
ATOM 721 C CA . HIS A 1 94 ? -15.227 1.213 15.585 1.00 98.88 94 HIS A CA 1
ATOM 722 C C . HIS A 1 94 ? -16.305 0.990 16.643 1.00 98.88 94 HIS A C 1
ATOM 724 O O . HIS A 1 94 ? -16.077 1.288 17.816 1.00 98.88 94 HIS A O 1
ATOM 730 N N . ARG A 1 95 ? -17.440 0.371 16.291 1.00 98.75 95 ARG A N 1
ATOM 731 C CA . ARG A 1 95 ? -18.489 -0.029 17.251 1.00 98.75 95 ARG A CA 1
ATOM 732 C C . ARG A 1 95 ? -17.955 -0.964 18.340 1.00 98.75 95 ARG A C 1
ATOM 734 O O . ARG A 1 95 ? -18.475 -0.979 19.454 1.00 98.75 95 ARG A O 1
ATOM 741 N N . LYS A 1 96 ? -16.906 -1.733 18.038 1.00 98.69 96 LYS A N 1
ATOM 742 C CA . LYS A 1 96 ? -16.204 -2.613 18.986 1.00 98.69 96 LYS A CA 1
ATOM 743 C C . LYS A 1 96 ? -15.048 -1.927 19.725 1.00 98.69 96 LYS A C 1
ATOM 745 O O . LYS A 1 96 ? -14.319 -2.581 20.470 1.00 98.69 96 LYS A O 1
ATOM 750 N N . GLY A 1 97 ? -14.875 -0.620 19.542 1.00 98.50 97 GLY A N 1
ATOM 751 C CA . GLY A 1 97 ? -13.843 0.181 20.196 1.00 98.50 97 GLY A CA 1
ATOM 752 C C . GLY A 1 97 ? -12.424 -0.138 19.726 1.00 98.50 97 GLY A C 1
ATOM 753 O O . GLY A 1 97 ? -11.484 0.070 20.489 1.00 98.50 97 GLY A O 1
ATOM 754 N N . SER A 1 98 ? -12.266 -0.700 18.526 1.00 98.81 98 SER A N 1
ATOM 755 C CA . SER A 1 98 ? -10.968 -0.995 17.904 1.00 98.81 98 SER A CA 1
ATOM 756 C C . SER A 1 98 ? -10.676 -0.018 16.765 1.00 98.81 98 SER A C 1
ATOM 758 O O . SER A 1 98 ? -11.540 0.768 16.390 1.00 98.81 98 SER A O 1
ATOM 760 N N . PHE A 1 99 ? -9.461 -0.074 16.226 1.00 98.88 99 PHE A N 1
ATOM 761 C CA . PHE A 1 99 ? -8.961 0.812 15.178 1.00 98.88 99 PHE A CA 1
ATOM 762 C C . PHE A 1 99 ? -8.606 0.019 13.924 1.00 98.88 99 PHE A C 1
ATOM 764 O O . PHE A 1 99 ? -8.200 -1.145 14.015 1.00 98.88 99 PHE A O 1
ATOM 771 N N . ILE A 1 100 ? -8.709 0.649 12.759 1.00 98.94 100 ILE A N 1
ATOM 772 C CA . ILE A 1 100 ? -8.427 0.021 11.475 1.00 98.94 100 ILE A CA 1
ATOM 773 C C . ILE A 1 100 ? -7.716 0.964 10.504 1.00 98.94 100 ILE A C 1
ATOM 775 O O . ILE A 1 100 ? -8.156 2.083 10.253 1.00 98.94 100 ILE A O 1
ATOM 779 N N . PHE A 1 101 ? -6.615 0.481 9.934 1.00 98.94 101 PHE A N 1
ATOM 780 C CA . PHE A 1 101 ? -5.872 1.131 8.857 1.00 98.94 101 PHE A CA 1
ATOM 781 C C . PHE A 1 101 ? -6.055 0.334 7.566 1.00 98.94 101 PHE A C 1
ATOM 783 O O . PHE A 1 101 ? -6.011 -0.898 7.595 1.00 98.94 101 PHE A O 1
ATOM 790 N N . VAL A 1 102 ? -6.223 1.015 6.432 1.00 98.94 102 VAL A N 1
ATOM 791 C CA . VAL A 1 102 ? -6.253 0.347 5.121 1.00 98.94 102 VAL A CA 1
ATOM 792 C C . VAL A 1 102 ? -4.846 0.214 4.552 1.00 98.94 102 VAL A C 1
ATOM 794 O O . VAL A 1 102 ? -4.114 1.197 4.483 1.00 98.94 102 VAL A O 1
ATOM 797 N N . GLN A 1 103 ? -4.453 -0.982 4.119 1.00 98.94 103 GLN A N 1
ATOM 798 C CA . GLN A 1 103 ? -3.203 -1.160 3.383 1.00 98.94 103 GLN A CA 1
ATOM 799 C C . GLN A 1 103 ? -3.417 -0.846 1.900 1.00 98.94 103 GLN A C 1
ATOM 801 O O . GLN A 1 103 ? -4.149 -1.560 1.218 1.00 98.94 103 GLN A O 1
ATOM 806 N N . LEU A 1 104 ? -2.747 0.185 1.391 1.00 98.94 104 LEU A N 1
ATOM 807 C CA . LEU A 1 104 ? -2.826 0.615 -0.004 1.00 98.94 104 LEU A CA 1
ATOM 808 C C . LEU A 1 104 ? -1.676 0.025 -0.816 1.00 98.94 104 LEU A C 1
ATOM 810 O O . LEU A 1 104 ? -0.509 0.131 -0.427 1.00 98.94 104 LEU A O 1
ATOM 814 N N . PHE A 1 105 ? -1.995 -0.590 -1.954 1.00 98.00 105 PHE A N 1
ATOM 815 C CA . PHE A 1 105 ? -0.986 -1.197 -2.821 1.00 98.00 105 PHE A CA 1
ATOM 816 C C . PHE A 1 105 ? -1.358 -1.176 -4.310 1.00 98.00 105 PHE A C 1
ATOM 818 O O . PHE A 1 105 ? -2.499 -0.913 -4.694 1.00 98.00 105 PHE A O 1
ATOM 825 N N . ALA A 1 106 ? -0.364 -1.492 -5.138 1.00 98.31 106 ALA A N 1
ATOM 826 C CA . ALA A 1 106 ? -0.495 -1.721 -6.569 1.00 98.31 106 ALA A CA 1
ATOM 827 C C . ALA A 1 106 ? 0.347 -2.937 -6.966 1.00 98.31 106 ALA A C 1
ATOM 829 O O . ALA A 1 106 ? 1.445 -3.130 -6.438 1.00 98.31 106 ALA A O 1
ATOM 830 N N . MET A 1 107 ? -0.152 -3.760 -7.890 1.00 97.31 107 MET A N 1
ATOM 831 C CA . MET A 1 107 ? 0.471 -5.050 -8.207 1.00 97.31 107 MET A CA 1
ATOM 832 C C . MET A 1 107 ? 1.841 -4.890 -8.879 1.00 97.31 107 MET A C 1
ATOM 834 O O . MET A 1 107 ? 2.818 -5.536 -8.490 1.00 97.31 107 MET A O 1
ATOM 838 N N . GLY A 1 108 ? 1.936 -4.022 -9.888 1.00 97.81 108 GLY A N 1
ATOM 839 C CA . GLY A 1 108 ? 3.103 -3.983 -10.767 1.00 97.81 108 GLY A CA 1
ATOM 840 C C . GLY A 1 108 ? 3.325 -5.336 -11.455 1.00 97.81 108 GLY A C 1
ATOM 841 O O . GLY A 1 108 ? 2.363 -6.014 -11.822 1.00 97.81 108 GLY A O 1
ATOM 842 N N . ARG A 1 109 ? 4.583 -5.788 -11.557 1.00 97.75 109 ARG A N 1
ATOM 843 C CA . ARG A 1 109 ? 4.932 -7.046 -12.254 1.00 97.75 109 ARG A CA 1
ATOM 844 C C . ARG A 1 109 ? 4.424 -8.325 -11.568 1.00 97.75 109 ARG A C 1
ATOM 846 O O . ARG A 1 109 ? 4.613 -9.414 -12.100 1.00 97.75 109 ARG A O 1
ATOM 853 N N . ALA A 1 110 ? 3.814 -8.183 -10.390 1.00 97.50 110 ALA A N 1
ATOM 854 C CA . ALA A 1 110 ? 3.134 -9.236 -9.640 1.00 97.50 110 ALA A CA 1
ATOM 855 C C . ALA A 1 110 ? 1.746 -9.584 -10.196 1.00 97.50 110 ALA A C 1
ATOM 857 O O . ALA A 1 110 ? 1.118 -10.536 -9.729 1.00 97.50 110 ALA A O 1
ATOM 858 N N . ALA A 1 111 ? 1.220 -8.772 -11.118 1.00 95.69 111 ALA A N 1
ATOM 859 C CA . ALA A 1 111 ? -0.063 -9.033 -11.747 1.00 95.69 111 ALA A CA 1
ATOM 860 C C . ALA A 1 111 ? -0.058 -10.399 -12.459 1.00 95.69 111 ALA A C 1
ATOM 862 O O . ALA A 1 111 ? 0.960 -10.847 -12.989 1.00 95.69 111 ALA A O 1
ATOM 863 N N . THR A 1 112 ? -1.205 -11.071 -12.460 1.00 94.06 112 THR A N 1
ATOM 864 C CA . THR A 1 112 ? -1.380 -12.380 -13.094 1.00 94.06 112 THR A CA 1
ATOM 865 C C . THR A 1 112 ? -1.937 -12.176 -14.495 1.00 94.06 112 THR A C 1
ATOM 867 O O . THR A 1 112 ? -2.872 -11.399 -14.672 1.00 94.06 112 THR A O 1
ATOM 870 N N . VAL A 1 113 ? -1.387 -12.869 -15.490 1.00 95.12 113 VAL A N 1
ATOM 871 C CA . VAL A 1 113 ? -1.677 -12.609 -16.912 1.00 95.12 113 VAL A CA 1
ATOM 872 C C . VAL A 1 113 ? -3.162 -12.735 -17.233 1.00 95.12 113 VAL A C 1
ATOM 874 O O . VAL A 1 113 ? -3.696 -11.924 -17.984 1.00 95.12 113 VAL A O 1
ATOM 877 N N . GLU A 1 114 ? -3.829 -13.732 -16.661 1.00 95.31 114 GLU A N 1
ATOM 878 C CA . GLU A 1 114 ? -5.244 -14.001 -16.895 1.00 95.31 114 GLU A CA 1
ATOM 879 C C . GLU A 1 114 ? -6.115 -12.860 -16.362 1.00 95.31 114 GLU A C 1
ATOM 881 O O . GLU A 1 114 ? -6.907 -12.304 -17.113 1.00 95.31 114 GLU A O 1
ATOM 886 N N . VAL A 1 115 ? -5.909 -12.443 -15.109 1.00 94.94 115 VAL A N 1
ATOM 887 C CA . VAL A 1 115 ? -6.707 -11.364 -14.502 1.00 94.94 115 VAL A CA 1
ATOM 888 C C . VAL A 1 115 ? -6.415 -10.021 -15.165 1.00 94.94 115 VAL A C 1
ATOM 890 O O . VAL A 1 115 ? -7.343 -9.272 -15.442 1.00 94.94 115 VAL A O 1
ATOM 893 N N . ALA A 1 116 ? -5.152 -9.723 -15.476 1.00 95.19 116 ALA A N 1
ATOM 894 C CA . ALA A 1 116 ? -4.792 -8.512 -16.208 1.00 95.19 116 ALA A CA 1
ATOM 895 C C . ALA A 1 116 ? -5.472 -8.461 -17.584 1.00 95.19 116 ALA A C 1
ATOM 897 O O . ALA A 1 116 ? -6.032 -7.433 -17.953 1.00 95.19 116 ALA A O 1
ATOM 898 N N . ARG A 1 117 ? -5.503 -9.584 -18.314 1.00 95.38 117 ARG A N 1
ATOM 899 C CA . ARG A 1 117 ? -6.205 -9.685 -19.600 1.00 95.38 117 ARG A CA 1
ATOM 900 C C . ARG A 1 117 ? -7.711 -9.482 -19.446 1.00 95.38 117 ARG A C 1
ATOM 902 O O . ARG A 1 117 ? -8.281 -8.711 -20.212 1.00 95.38 117 ARG A O 1
ATOM 909 N N . ASP A 1 118 ? -8.330 -10.158 -18.482 1.00 94.12 118 ASP A N 1
ATOM 910 C CA . ASP A 1 118 ? -9.775 -10.084 -18.249 1.00 94.12 118 ASP A CA 1
ATOM 911 C C . ASP A 1 118 ? -10.213 -8.667 -17.839 1.00 94.12 118 ASP A C 1
ATOM 913 O O . ASP A 1 118 ? -11.305 -8.225 -18.193 1.00 94.12 118 ASP A O 1
ATOM 917 N N . GLU A 1 119 ? -9.345 -7.931 -17.140 1.00 93.25 119 GLU A N 1
ATOM 918 C CA . GLU A 1 119 ? -9.581 -6.545 -16.721 1.00 93.25 119 GLU A CA 1
ATOM 919 C C . GLU A 1 119 ? -9.114 -5.496 -17.748 1.00 93.25 119 GLU A C 1
ATOM 921 O O . GLU A 1 119 ? -9.344 -4.305 -17.544 1.00 93.25 119 GLU A O 1
ATOM 926 N N . GLY A 1 120 ? -8.468 -5.906 -18.846 1.00 94.44 120 GLY A N 1
ATOM 927 C CA . GLY A 1 120 ? -7.912 -4.986 -19.844 1.00 94.44 120 GLY A CA 1
ATOM 928 C C . GLY A 1 120 ? -6.767 -4.116 -19.310 1.00 94.44 120 GLY A C 1
ATOM 929 O O . GLY A 1 120 ? -6.627 -2.963 -19.714 1.00 94.44 120 GLY A O 1
ATOM 930 N N . ILE A 1 121 ? -5.974 -4.649 -18.380 1.00 93.94 121 ILE A N 1
ATOM 931 C CA . ILE A 1 121 ? -4.885 -3.954 -17.691 1.00 93.94 121 ILE A CA 1
ATOM 932 C C . ILE A 1 121 ? -3.535 -4.392 -18.261 1.00 93.94 121 ILE A C 1
ATOM 934 O O . ILE A 1 121 ? -3.230 -5.583 -18.354 1.00 93.94 121 ILE A O 1
ATOM 938 N N . ASP A 1 122 ? -2.685 -3.413 -18.558 1.00 94.31 122 ASP A N 1
ATOM 939 C CA . ASP A 1 122 ? -1.274 -3.650 -18.839 1.00 94.31 122 ASP A CA 1
ATOM 940 C C . ASP A 1 122 ? -0.533 -4.055 -17.562 1.00 94.31 122 ASP A C 1
ATOM 942 O O . ASP A 1 122 ? -0.573 -3.362 -16.543 1.00 94.31 122 ASP A O 1
ATOM 946 N N . ILE A 1 123 ? 0.233 -5.144 -17.627 1.00 97.50 123 ILE A N 1
ATOM 947 C CA . ILE A 1 123 ? 1.176 -5.464 -16.557 1.00 97.50 123 ILE A CA 1
ATOM 948 C C . ILE A 1 123 ? 2.347 -4.489 -16.657 1.00 97.50 123 ILE A C 1
ATOM 950 O O . ILE A 1 123 ? 3.038 -4.427 -17.673 1.00 97.50 123 ILE A O 1
ATOM 954 N N . ILE A 1 124 ? 2.586 -3.742 -15.585 1.00 97.81 124 ILE A N 1
ATOM 955 C CA . ILE A 1 124 ? 3.582 -2.670 -15.532 1.00 97.81 124 ILE A CA 1
ATOM 956 C C . ILE A 1 124 ? 4.640 -2.922 -14.460 1.00 97.81 124 ILE A C 1
ATOM 958 O O . ILE A 1 124 ? 4.444 -3.695 -13.530 1.00 97.81 124 ILE A O 1
ATOM 962 N N . GLY A 1 125 ? 5.770 -2.235 -14.561 1.00 98.25 125 GLY A N 1
ATOM 963 C CA . GLY A 1 125 ? 6.785 -2.172 -13.516 1.00 98.25 125 GLY A CA 1
ATOM 964 C C . GLY A 1 125 ? 7.757 -1.018 -13.759 1.00 98.25 125 GLY A C 1
ATOM 965 O O . GLY A 1 125 ? 7.659 -0.324 -14.775 1.00 98.25 125 GLY A O 1
ATOM 966 N N . PRO A 1 126 ? 8.741 -0.799 -12.873 1.00 98.62 126 PRO A N 1
ATOM 967 C CA . PRO A 1 126 ? 9.779 0.202 -13.116 1.00 98.62 126 PRO A CA 1
ATOM 968 C C . PRO A 1 126 ? 10.603 -0.117 -14.369 1.00 98.62 126 PRO A C 1
ATOM 970 O O . PRO A 1 126 ? 11.052 0.792 -15.063 1.00 98.62 126 PRO A O 1
ATOM 973 N N . SER A 1 127 ? 10.796 -1.396 -14.689 1.00 98.75 127 SER A N 1
ATOM 974 C CA . SER A 1 127 ? 11.504 -1.872 -15.879 1.00 98.75 127 SER A CA 1
ATOM 975 C C . SER A 1 127 ? 10.822 -3.120 -16.437 1.00 98.75 127 SER A C 1
ATOM 977 O O . SER A 1 127 ? 10.051 -3.775 -15.734 1.00 98.75 127 SER A O 1
ATOM 979 N N . ALA A 1 128 ? 11.120 -3.466 -17.692 1.00 98.12 128 ALA A N 1
ATOM 980 C CA . ALA A 1 128 ? 10.592 -4.658 -18.357 1.00 98.12 128 ALA A CA 1
ATOM 981 C C . ALA A 1 128 ? 11.303 -5.942 -17.884 1.00 98.12 128 ALA A C 1
ATOM 983 O O . ALA A 1 128 ? 11.966 -6.630 -18.656 1.00 98.12 128 ALA A O 1
ATOM 984 N N . ILE A 1 129 ? 11.229 -6.216 -16.578 1.00 98.38 129 ILE A N 1
ATOM 985 C CA . ILE A 1 129 ? 11.900 -7.341 -15.918 1.00 98.38 129 ILE A CA 1
ATOM 986 C C . ILE A 1 129 ? 10.839 -8.203 -15.231 1.00 98.38 129 ILE A C 1
ATOM 988 O O . ILE A 1 129 ? 10.291 -7.767 -14.212 1.00 98.38 129 ILE A O 1
ATOM 992 N N . PRO A 1 130 ? 10.547 -9.412 -15.738 1.00 97.62 130 PRO A N 1
ATOM 993 C CA . PRO A 1 130 ? 9.561 -10.301 -15.138 1.00 97.62 130 PRO A CA 1
ATOM 994 C C . PRO A 1 130 ? 10.036 -10.864 -13.790 1.00 97.62 130 PRO A C 1
ATOM 996 O O . PRO A 1 130 ? 11.222 -10.841 -13.460 1.00 97.62 130 PRO A O 1
ATOM 999 N N . ILE A 1 131 ? 9.089 -11.381 -13.005 1.00 98.00 131 ILE A N 1
ATOM 1000 C CA . ILE A 1 131 ? 9.400 -12.249 -11.860 1.00 98.00 131 ILE A CA 1
ATOM 1001 C C . ILE A 1 131 ? 9.878 -13.596 -12.413 1.00 98.00 131 ILE A C 1
ATOM 1003 O O . ILE A 1 131 ? 9.318 -14.099 -13.387 1.00 98.00 131 ILE A O 1
ATOM 1007 N N . GLU A 1 132 ? 10.894 -14.193 -11.794 1.00 95.62 132 GLU A N 1
ATOM 1008 C CA . GLU A 1 132 ? 11.410 -15.499 -12.205 1.00 95.62 132 GLU A CA 1
ATOM 1009 C C . GLU A 1 132 ? 10.297 -16.561 -12.178 1.00 95.62 132 GLU A C 1
ATOM 1011 O O . GLU A 1 132 ? 9.565 -16.693 -11.197 1.00 95.62 132 GLU A O 1
ATOM 1016 N N . GLY A 1 133 ? 10.145 -17.297 -13.281 1.00 94.31 133 GLY A N 1
ATOM 1017 C CA . GLY A 1 133 ? 9.099 -18.312 -13.440 1.00 94.31 133 GLY A CA 1
ATOM 1018 C C . GLY A 1 133 ? 7.690 -17.769 -13.715 1.00 94.31 133 GLY A C 1
ATOM 1019 O O . GLY A 1 133 ? 6.776 -18.566 -13.917 1.00 94.31 133 GLY A O 1
ATOM 1020 N N . SER A 1 134 ? 7.491 -16.447 -13.760 1.00 93.69 134 SER A N 1
ATOM 1021 C CA . SER A 1 134 ? 6.204 -15.847 -14.128 1.00 93.69 134 SER A CA 1
ATOM 1022 C C . SER A 1 134 ? 6.057 -15.720 -15.651 1.00 93.69 134 SER A C 1
ATOM 1024 O O . SER A 1 134 ? 7.001 -15.291 -16.316 1.00 93.69 134 SER A O 1
ATOM 1026 N N . PRO A 1 135 ? 4.875 -16.019 -16.229 1.00 93.44 135 PRO A N 1
ATOM 1027 C CA . PRO A 1 135 ? 4.591 -15.743 -17.637 1.00 93.44 135 PRO A CA 1
ATOM 1028 C C . PRO A 1 135 ? 4.312 -14.255 -17.912 1.00 93.44 135 PRO A C 1
ATOM 1030 O O . PRO A 1 135 ? 4.183 -13.862 -19.072 1.00 93.44 135 PRO A O 1
ATOM 1033 N N . ALA A 1 136 ? 4.183 -13.429 -16.868 1.00 94.25 136 ALA A N 1
ATOM 1034 C CA . ALA A 1 136 ? 3.908 -12.005 -16.997 1.00 94.25 136 ALA A CA 1
ATOM 1035 C C . ALA A 1 136 ? 5.059 -11.268 -17.692 1.00 94.25 136 ALA A C 1
ATOM 1037 O O . ALA A 1 136 ? 6.222 -11.445 -17.340 1.00 94.25 136 ALA A O 1
ATOM 1038 N N . GLN A 1 137 ? 4.721 -10.396 -18.642 1.00 95.06 137 GLN A N 1
ATOM 1039 C CA . GLN A 1 137 ? 5.672 -9.550 -19.362 1.00 95.06 137 GLN A CA 1
ATOM 1040 C C . GLN A 1 137 ? 5.401 -8.087 -18.997 1.00 95.06 137 GLN A C 1
ATOM 1042 O O . GLN A 1 137 ? 4.547 -7.461 -19.627 1.00 95.06 137 GLN A O 1
ATOM 1047 N N . PRO A 1 138 ? 6.049 -7.543 -17.950 1.00 97.56 138 PRO A N 1
ATOM 1048 C CA . PRO A 1 138 ? 5.799 -6.172 -17.544 1.00 97.56 138 PRO A CA 1
ATOM 1049 C C . PRO A 1 138 ? 6.354 -5.185 -18.571 1.00 97.56 138 PRO A C 1
ATOM 1051 O O . PRO A 1 138 ? 7.474 -5.338 -19.061 1.00 97.56 138 PRO A O 1
ATOM 1054 N N . ARG A 1 139 ? 5.609 -4.115 -18.836 1.00 97.56 139 ARG A N 1
ATOM 1055 C CA . ARG A 1 139 ? 6.108 -2.927 -19.530 1.00 97.56 139 ARG A CA 1
ATOM 1056 C C . ARG A 1 139 ? 6.703 -1.944 -18.520 1.00 97.56 139 ARG A C 1
ATOM 1058 O O . ARG A 1 139 ? 6.184 -1.777 -17.418 1.00 97.56 139 ARG A O 1
ATOM 1065 N N . ALA A 1 140 ? 7.778 -1.256 -18.901 1.00 98.56 140 ALA A N 1
ATOM 1066 C CA . ALA A 1 140 ? 8.291 -0.147 -18.104 1.00 98.56 140 ALA A CA 1
ATOM 1067 C C . ALA A 1 140 ? 7.275 1.010 -18.081 1.00 98.56 140 ALA A C 1
ATOM 1069 O O . ALA A 1 140 ? 6.821 1.456 -19.138 1.00 98.56 140 ALA A O 1
ATOM 1070 N N . MET A 1 141 ? 6.945 1.508 -16.889 1.00 98.62 141 MET A N 1
ATOM 1071 C CA . MET A 1 141 ? 6.074 2.675 -16.738 1.00 98.62 141 MET A CA 1
ATOM 1072 C C . MET A 1 141 ? 6.712 3.922 -17.362 1.00 98.62 141 MET A C 1
ATOM 1074 O O . MET A 1 141 ? 7.916 4.166 -17.210 1.00 98.62 141 MET A O 1
ATOM 1078 N N . SER A 1 142 ? 5.906 4.736 -18.028 1.00 98.44 142 SER A N 1
ATOM 1079 C CA . SER A 1 142 ? 6.260 6.098 -18.424 1.00 98.44 142 SER A CA 1
ATOM 1080 C C . SER A 1 142 ? 6.291 7.035 -17.209 1.00 98.44 142 SER A C 1
ATOM 1082 O O . SER A 1 142 ? 5.817 6.690 -16.128 1.00 98.44 142 SER A O 1
ATOM 1084 N N . LEU A 1 143 ? 6.857 8.236 -17.369 1.00 98.44 143 LEU A N 1
ATOM 1085 C CA . LEU A 1 143 ? 6.828 9.247 -16.304 1.00 98.44 143 LEU A CA 1
ATOM 1086 C C . LEU A 1 143 ? 5.397 9.710 -15.985 1.00 98.44 143 LEU A C 1
ATOM 1088 O O . LEU A 1 143 ? 5.103 9.968 -14.823 1.00 98.44 143 LEU A O 1
ATOM 1092 N N . GLU A 1 144 ? 4.526 9.773 -16.997 1.00 98.31 144 GLU A N 1
ATOM 1093 C CA . GLU A 1 144 ? 3.102 10.104 -16.847 1.00 98.31 144 GLU A CA 1
ATOM 1094 C C . GLU A 1 144 ? 2.415 9.090 -15.923 1.00 98.31 144 GLU A C 1
ATOM 1096 O O . GLU A 1 144 ? 1.864 9.464 -14.896 1.00 98.31 144 GLU A O 1
ATOM 1101 N N . GLU A 1 145 ? 2.567 7.793 -16.212 1.00 98.19 145 GLU A N 1
ATOM 1102 C CA . GLU A 1 145 ? 1.971 6.707 -15.418 1.00 98.19 145 GLU A CA 1
ATOM 1103 C C . GLU A 1 145 ? 2.502 6.676 -13.980 1.00 98.19 145 GLU A C 1
ATOM 1105 O O . GLU A 1 145 ? 1.792 6.289 -13.052 1.00 98.19 145 GLU A O 1
ATOM 1110 N N . ILE A 1 146 ? 3.763 7.073 -13.767 1.00 98.62 146 ILE A N 1
ATOM 1111 C CA . ILE A 1 146 ? 4.324 7.197 -12.417 1.00 98.62 146 ILE A CA 1
ATOM 1112 C C . ILE A 1 146 ? 3.633 8.339 -11.664 1.00 98.62 146 ILE A C 1
ATOM 1114 O O . ILE A 1 146 ? 3.249 8.148 -10.512 1.00 98.62 146 ILE A O 1
ATOM 1118 N N . HIS A 1 147 ? 3.429 9.495 -12.301 1.00 98.38 147 HIS A N 1
ATOM 1119 C CA . HIS A 1 147 ? 2.694 10.603 -11.687 1.00 98.38 147 HIS A CA 1
ATOM 1120 C C . HIS A 1 147 ? 1.221 10.235 -11.427 1.00 98.38 147 HIS A C 1
ATOM 1122 O O . HIS A 1 147 ? 0.716 10.489 -10.336 1.00 98.38 147 HIS A O 1
ATOM 1128 N N . GLU A 1 148 ? 0.548 9.571 -12.370 1.00 98.38 148 GLU A N 1
ATOM 1129 C CA . GLU A 1 148 ? -0.820 9.065 -12.187 1.00 98.38 148 GLU A CA 1
ATOM 1130 C C . GLU A 1 148 ? -0.913 8.072 -11.024 1.00 98.38 148 GLU A C 1
ATOM 1132 O O . GLU A 1 148 ? -1.878 8.095 -10.259 1.00 98.38 148 GLU A O 1
ATOM 1137 N N . MET A 1 149 ? 0.104 7.223 -10.839 1.00 98.44 149 MET A N 1
ATOM 1138 C CA . MET A 1 149 ? 0.167 6.312 -9.699 1.00 98.44 149 MET A CA 1
ATOM 1139 C C . MET A 1 149 ? 0.297 7.072 -8.375 1.00 98.44 149 MET A C 1
ATOM 1141 O O . MET A 1 149 ? -0.372 6.709 -7.409 1.00 98.44 149 MET A O 1
ATOM 1145 N N . VAL A 1 150 ? 1.098 8.144 -8.315 1.00 98.75 150 VAL A N 1
ATOM 1146 C CA . VAL A 1 150 ? 1.159 9.011 -7.124 1.00 98.75 150 VAL A CA 1
ATOM 1147 C C . VAL A 1 150 ? -0.231 9.562 -6.799 1.00 98.75 150 VAL A C 1
ATOM 1149 O O . VAL A 1 150 ? -0.692 9.415 -5.666 1.00 98.75 150 VAL A O 1
ATOM 1152 N N . GLU A 1 151 ? -0.933 10.124 -7.787 1.00 98.75 151 GLU A N 1
ATOM 1153 C CA . GLU A 1 151 ? -2.290 10.651 -7.590 1.00 98.75 151 GLU A CA 1
ATOM 1154 C C . GLU A 1 151 ? -3.287 9.559 -7.177 1.00 98.75 151 GLU A C 1
ATOM 1156 O O . GLU A 1 151 ? -4.126 9.789 -6.307 1.00 98.75 151 GLU A O 1
ATOM 1161 N N . ALA A 1 152 ? -3.170 8.343 -7.716 1.00 98.81 152 ALA A N 1
ATOM 1162 C CA . ALA A 1 152 ? -4.016 7.219 -7.322 1.00 98.81 152 ALA A CA 1
ATOM 1163 C C . ALA A 1 152 ? -3.869 6.873 -5.831 1.00 98.81 152 ALA A C 1
ATOM 1165 O O . ALA A 1 152 ? -4.875 6.672 -5.149 1.00 98.81 152 ALA A O 1
ATOM 1166 N N . PHE A 1 153 ? -2.643 6.847 -5.294 1.00 98.88 153 PHE A N 1
ATOM 1167 C CA . PHE A 1 153 ? -2.418 6.637 -3.858 1.00 98.88 153 PHE A CA 1
ATOM 1168 C C . PHE A 1 153 ? -2.994 7.775 -3.003 1.00 98.88 153 PHE A C 1
ATOM 1170 O O . PHE A 1 153 ? -3.558 7.512 -1.937 1.00 98.88 153 PHE A O 1
ATOM 1177 N N . VAL A 1 154 ? -2.894 9.025 -3.467 1.00 98.81 154 VAL A N 1
ATOM 1178 C CA . VAL A 1 154 ? -3.468 10.193 -2.779 1.00 98.81 154 VAL A CA 1
ATOM 1179 C C . VAL A 1 154 ? -4.993 10.093 -2.729 1.00 98.81 154 VAL A C 1
ATOM 1181 O O . VAL A 1 154 ? -5.570 10.124 -1.643 1.00 98.81 154 VAL A O 1
ATOM 1184 N N . ILE A 1 155 ? -5.643 9.875 -3.875 1.00 98.88 155 ILE A N 1
ATOM 1185 C CA . ILE A 1 155 ? -7.104 9.733 -3.976 1.00 98.88 155 ILE A CA 1
ATOM 1186 C C . ILE A 1 155 ? -7.597 8.551 -3.134 1.00 98.88 155 ILE A C 1
ATOM 1188 O O . ILE A 1 155 ? -8.584 8.674 -2.405 1.00 98.88 155 ILE A O 1
ATOM 1192 N N . ALA A 1 156 ? -6.902 7.411 -3.183 1.00 98.94 156 ALA A N 1
ATOM 1193 C CA . ALA A 1 156 ? -7.222 6.249 -2.360 1.00 98.94 156 ALA A CA 1
ATOM 1194 C C . ALA A 1 156 ? -7.124 6.563 -0.857 1.00 98.94 156 ALA A C 1
ATOM 1196 O O . ALA A 1 156 ? -7.961 6.109 -0.075 1.00 98.94 156 ALA A O 1
ATOM 1197 N N . SER A 1 157 ? -6.152 7.383 -0.452 1.00 98.94 157 SER A N 1
ATOM 1198 C CA . SER A 1 157 ? -5.987 7.817 0.940 1.00 98.94 157 SER A CA 1
ATOM 1199 C C . SER A 1 157 ? -7.096 8.769 1.393 1.00 98.94 157 SER A C 1
ATOM 1201 O O . SER A 1 157 ? -7.635 8.614 2.488 1.00 98.94 157 SER A O 1
ATOM 1203 N N . GLU A 1 158 ? -7.513 9.714 0.549 1.00 98.88 158 GLU A N 1
ATOM 1204 C CA . GLU A 1 158 ? -8.674 10.569 0.831 1.00 98.88 158 GLU A CA 1
ATOM 1205 C C . GLU A 1 158 ? -9.967 9.752 0.934 1.00 98.88 158 GLU A C 1
ATOM 1207 O O . GLU A 1 158 ? -10.787 9.957 1.833 1.00 98.88 158 GLU A O 1
ATOM 1212 N N . ASN A 1 159 ? -10.147 8.791 0.028 1.00 98.94 159 ASN A N 1
ATOM 1213 C CA . ASN A 1 159 ? -11.277 7.873 0.043 1.00 98.94 159 ASN A CA 1
ATOM 1214 C C . ASN A 1 159 ? -11.274 6.980 1.288 1.00 98.94 159 ASN A C 1
ATOM 1216 O O . ASN A 1 159 ? -12.342 6.724 1.845 1.00 98.94 159 ASN A O 1
ATOM 1220 N N . ALA A 1 160 ? -10.102 6.580 1.784 1.00 98.94 160 ALA A N 1
ATOM 1221 C CA . ALA A 1 160 ? -9.979 5.877 3.054 1.00 98.94 160 ALA A CA 1
ATOM 1222 C C . ALA A 1 160 ? -10.514 6.711 4.227 1.00 98.94 160 ALA A C 1
ATOM 1224 O O . ALA A 1 160 ? -11.255 6.195 5.064 1.00 98.94 160 ALA A O 1
ATOM 1225 N N . MET A 1 161 ? -10.219 8.013 4.262 1.00 98.88 161 MET A N 1
ATOM 1226 C CA . MET A 1 161 ? -10.764 8.898 5.299 1.00 98.88 161 MET A CA 1
ATOM 1227 C C . MET A 1 161 ? -12.286 9.026 5.188 1.00 98.88 161 MET A C 1
ATOM 1229 O O . MET A 1 161 ? -12.983 8.954 6.198 1.00 98.88 161 MET A O 1
ATOM 1233 N N . LYS A 1 162 ? -12.825 9.142 3.965 1.00 98.88 162 LYS A N 1
ATOM 1234 C CA . LYS A 1 162 ? -14.283 9.149 3.724 1.00 98.88 162 LYS A CA 1
ATOM 1235 C C . LYS A 1 162 ? -14.945 7.834 4.153 1.00 98.88 162 LYS A C 1
ATOM 1237 O O . LYS A 1 162 ? -16.075 7.852 4.638 1.00 98.88 162 LYS A O 1
ATOM 1242 N N . ALA A 1 163 ? -14.241 6.711 4.008 1.00 98.88 163 ALA A N 1
ATOM 1243 C CA . ALA A 1 163 ? -14.687 5.400 4.470 1.00 98.88 163 ALA A CA 1
ATOM 1244 C C . ALA A 1 163 ? -14.534 5.211 5.989 1.00 98.88 163 ALA A C 1
ATOM 1246 O O . ALA A 1 163 ? -14.913 4.167 6.500 1.00 98.88 163 ALA A O 1
ATOM 1247 N N . GLY A 1 164 ? -13.995 6.179 6.733 1.00 98.81 164 GLY A N 1
ATOM 1248 C CA . GLY A 1 164 ? -13.850 6.087 8.186 1.00 98.81 164 GLY A CA 1
ATOM 1249 C C . GLY A 1 164 ? -12.665 5.243 8.657 1.00 98.81 164 GLY A C 1
ATOM 1250 O O . GLY A 1 164 ? -12.690 4.765 9.782 1.00 98.81 164 GLY A O 1
ATOM 1251 N N . PHE A 1 165 ? -11.631 5.029 7.841 1.00 98.94 165 PHE A N 1
ATOM 1252 C CA . PHE A 1 165 ? -10.390 4.435 8.350 1.00 98.94 165 PHE A CA 1
ATOM 1253 C C . PHE A 1 165 ? -9.668 5.391 9.309 1.00 98.94 165 PHE A C 1
ATOM 1255 O O . PHE A 1 165 ? -9.678 6.607 9.116 1.00 98.94 165 PHE A O 1
ATOM 1262 N N . ASP A 1 166 ? -8.978 4.836 10.308 1.00 98.88 166 ASP A N 1
ATOM 1263 C CA . ASP A 1 166 ? -8.138 5.606 11.236 1.00 98.88 166 ASP A CA 1
ATOM 1264 C C . ASP A 1 166 ? -6.827 6.080 10.586 1.00 98.88 166 ASP A C 1
ATOM 1266 O O . ASP A 1 166 ? -6.187 7.019 11.065 1.00 98.88 166 ASP A O 1
ATOM 1270 N N . GLY A 1 167 ? -6.438 5.439 9.482 1.00 98.88 167 GLY A N 1
ATOM 1271 C CA . GLY A 1 167 ? -5.272 5.784 8.685 1.00 98.88 167 GLY A CA 1
ATOM 1272 C C . GLY A 1 167 ? -5.044 4.831 7.515 1.00 98.88 167 GLY A C 1
ATOM 1273 O O . GLY A 1 167 ? -5.859 3.949 7.231 1.00 98.88 167 GLY A O 1
ATOM 1274 N N . VAL A 1 168 ? -3.916 5.011 6.837 1.00 98.94 168 VAL A N 1
ATOM 1275 C CA . VAL A 1 168 ? -3.467 4.184 5.714 1.00 98.94 168 VAL A CA 1
ATOM 1276 C C . VAL A 1 168 ? -2.084 3.606 5.997 1.00 98.94 168 VAL A C 1
ATOM 1278 O O . VAL A 1 168 ? -1.254 4.243 6.642 1.00 98.94 168 VAL A O 1
ATOM 1281 N N . GLU A 1 169 ? -1.822 2.405 5.496 1.00 98.94 169 GLU A N 1
ATOM 1282 C CA . GLU A 1 169 ? -0.489 1.811 5.412 1.00 98.94 169 GLU A CA 1
ATOM 1283 C C . GLU A 1 169 ? -0.064 1.759 3.941 1.00 98.94 169 GLU A C 1
ATOM 1285 O O . GLU A 1 169 ? -0.696 1.080 3.131 1.00 98.94 169 GLU A O 1
ATOM 1290 N N . ILE A 1 170 ? 1.013 2.452 3.578 1.00 98.88 170 ILE A N 1
ATOM 1291 C CA . ILE A 1 170 ? 1.576 2.391 2.227 1.00 98.88 170 ILE A CA 1
ATOM 1292 C C . ILE A 1 170 ? 2.396 1.105 2.083 1.00 98.88 170 ILE A C 1
ATOM 1294 O O . ILE A 1 170 ? 3.387 0.896 2.790 1.00 98.88 170 ILE A O 1
ATOM 1298 N N . HIS A 1 171 ? 2.000 0.225 1.160 1.00 98.81 171 HIS A N 1
ATOM 1299 C CA . HIS A 1 171 ? 2.664 -1.063 0.973 1.00 98.81 171 HIS A CA 1
ATOM 1300 C C . HIS A 1 171 ? 3.918 -0.945 0.084 1.00 98.81 171 HIS A C 1
ATOM 1302 O O . HIS A 1 171 ? 3.877 -1.185 -1.121 1.00 98.81 171 HIS A O 1
ATOM 1308 N N . GLY A 1 172 ? 5.066 -0.661 0.700 1.00 98.62 172 GLY A N 1
ATOM 1309 C CA . GLY A 1 172 ? 6.401 -0.642 0.078 1.00 98.62 172 GLY A CA 1
ATOM 1310 C C . GLY A 1 172 ? 7.183 -1.954 0.225 1.00 98.62 172 GLY A C 1
ATOM 1311 O O . GLY A 1 172 ? 8.384 -1.927 0.470 1.00 98.62 172 GLY A O 1
ATOM 1312 N N . ALA A 1 173 ? 6.511 -3.107 0.160 1.00 98.81 173 ALA A N 1
ATOM 1313 C CA . ALA A 1 173 ? 7.088 -4.401 0.541 1.00 98.81 173 ALA A CA 1
ATOM 1314 C C . ALA A 1 173 ? 6.640 -5.546 -0.381 1.00 98.81 173 ALA A C 1
ATOM 1316 O O . ALA A 1 173 ? 5.750 -5.386 -1.216 1.00 98.81 173 ALA A O 1
ATOM 1317 N N . ASN A 1 174 ? 7.192 -6.734 -0.137 1.00 98.44 174 ASN A N 1
ATOM 1318 C CA . ASN A 1 174 ? 6.808 -8.025 -0.708 1.00 98.44 174 ASN A CA 1
ATOM 1319 C C . ASN A 1 174 ? 6.835 -8.082 -2.242 1.00 98.44 174 ASN A C 1
ATOM 1321 O O . ASN A 1 174 ? 6.110 -8.885 -2.828 1.00 98.44 174 ASN A O 1
ATOM 1325 N N . GLY A 1 175 ? 7.656 -7.255 -2.889 1.00 98.38 175 GLY A N 1
ATOM 1326 C CA . GLY A 1 175 ? 7.828 -7.252 -4.338 1.00 98.38 175 GLY A CA 1
ATOM 1327 C C . GLY A 1 175 ? 6.632 -6.753 -5.141 1.00 98.38 175 GLY A C 1
ATOM 1328 O O . GLY A 1 175 ? 6.549 -7.052 -6.330 1.00 98.38 175 GLY A O 1
ATOM 1329 N N . TYR A 1 176 ? 5.720 -5.994 -4.531 1.00 98.62 176 TYR A N 1
ATOM 1330 C CA . TYR A 1 176 ? 4.691 -5.230 -5.250 1.00 98.62 176 TYR A CA 1
ATOM 1331 C C . TYR A 1 176 ? 5.256 -3.913 -5.796 1.00 98.62 176 TYR A C 1
ATOM 1333 O O . TYR A 1 176 ? 6.429 -3.615 -5.580 1.00 98.62 176 TYR A O 1
ATOM 1341 N N . LEU A 1 177 ? 4.451 -3.127 -6.521 1.00 98.75 177 LEU A N 1
ATOM 1342 C CA . LEU A 1 177 ? 4.938 -2.029 -7.368 1.00 98.75 177 LEU A CA 1
ATOM 1343 C C . LEU A 1 177 ? 5.947 -1.101 -6.674 1.00 98.75 177 LEU A C 1
ATOM 1345 O O . LEU A 1 177 ? 7.003 -0.815 -7.227 1.00 98.75 177 LEU A O 1
ATOM 1349 N N . LEU A 1 178 ? 5.658 -0.663 -5.451 1.00 98.81 178 LEU A N 1
ATOM 1350 C CA . LEU A 1 178 ? 6.537 0.253 -4.725 1.00 98.81 178 LEU A CA 1
ATOM 1351 C C . LEU A 1 178 ? 7.884 -0.391 -4.349 1.00 98.81 178 LEU A C 1
ATOM 1353 O O . LEU A 1 178 ? 8.933 0.216 -4.549 1.00 98.81 178 LEU A O 1
ATOM 1357 N N . ASP A 1 179 ? 7.875 -1.643 -3.889 1.00 98.88 179 ASP A N 1
ATOM 1358 C CA . ASP A 1 179 ? 9.100 -2.404 -3.597 1.00 98.88 179 ASP A CA 1
ATOM 1359 C C . ASP A 1 179 ? 9.897 -2.697 -4.881 1.00 98.88 179 ASP A C 1
ATOM 1361 O O . ASP A 1 179 ? 11.127 -2.652 -4.891 1.00 98.88 179 ASP A O 1
ATOM 1365 N N . GLN A 1 180 ? 9.197 -2.893 -6.006 1.00 98.81 180 GLN A N 1
ATOM 1366 C CA . GLN A 1 180 ? 9.841 -3.049 -7.309 1.00 98.81 180 GLN A CA 1
ATOM 1367 C C . GLN A 1 180 ? 10.649 -1.797 -7.680 1.00 98.81 180 GLN A C 1
ATOM 1369 O O . GLN A 1 180 ? 11.738 -1.932 -8.238 1.00 98.81 180 GLN A O 1
ATOM 1374 N N . PHE A 1 181 ? 10.148 -0.592 -7.377 1.00 98.88 181 PHE A N 1
ATOM 1375 C CA . PHE A 1 181 ? 10.888 0.656 -7.601 1.00 98.88 181 PHE A CA 1
ATOM 1376 C C . PHE A 1 181 ? 12.087 0.808 -6.658 1.00 98.88 181 PHE A C 1
ATOM 1378 O O . PHE A 1 181 ? 13.128 1.291 -7.107 1.00 98.88 181 PHE A O 1
ATOM 1385 N N . LEU A 1 182 ? 11.980 0.373 -5.398 1.00 98.62 182 LEU A N 1
ATOM 1386 C CA . LEU A 1 182 ? 13.074 0.468 -4.425 1.00 98.62 182 LEU A CA 1
ATOM 1387 C C . LEU A 1 182 ? 14.300 -0.353 -4.825 1.00 98.62 182 LEU A C 1
ATOM 1389 O O . LEU A 1 182 ? 15.428 0.076 -4.584 1.00 98.62 182 LEU A O 1
ATOM 1393 N N . GLN A 1 183 ? 14.093 -1.534 -5.405 1.00 98.75 183 GLN A N 1
ATOM 1394 C CA . GLN A 1 183 ? 15.158 -2.520 -5.546 1.00 98.75 183 GLN A CA 1
ATOM 1395 C C . GLN A 1 183 ? 15.758 -2.567 -6.956 1.00 98.75 183 GLN A C 1
ATOM 1397 O O . GLN A 1 183 ? 15.047 -2.615 -7.958 1.00 98.75 183 GLN A O 1
ATOM 1402 N N . ASP A 1 184 ? 17.090 -2.606 -7.049 1.00 98.06 184 ASP A N 1
ATOM 1403 C CA . ASP A 1 184 ? 17.820 -2.651 -8.329 1.00 98.06 184 ASP A CA 1
ATOM 1404 C C . ASP A 1 184 ? 17.628 -3.969 -9.099 1.00 98.06 184 ASP A C 1
ATOM 1406 O O . ASP A 1 184 ? 17.750 -3.996 -10.320 1.00 98.06 184 ASP A O 1
ATOM 1410 N N . VAL A 1 185 ? 17.224 -5.047 -8.426 1.00 98.19 185 VAL A N 1
ATOM 1411 C CA . VAL A 1 185 ? 16.853 -6.322 -9.070 1.00 98.19 185 VAL A CA 1
ATOM 1412 C C . VAL A 1 185 ? 15.618 -6.210 -9.973 1.00 98.19 185 VAL A C 1
ATOM 1414 O O . VAL A 1 185 ? 15.386 -7.072 -10.820 1.00 98.19 185 VAL A O 1
ATOM 1417 N N . SER A 1 186 ? 14.819 -5.154 -9.811 1.00 98.50 186 SER A N 1
ATOM 1418 C CA . SER A 1 186 ? 13.618 -4.880 -10.611 1.00 98.50 186 SER A CA 1
ATOM 1419 C C . SER A 1 186 ? 13.616 -3.505 -11.271 1.00 98.50 186 SER A C 1
ATOM 1421 O O . SER A 1 186 ? 12.948 -3.340 -12.289 1.00 98.50 186 SER A O 1
ATOM 1423 N N . ASN A 1 187 ? 14.357 -2.533 -10.736 1.00 98.75 187 ASN A N 1
ATOM 1424 C CA . ASN A 1 187 ? 14.441 -1.175 -11.258 1.00 98.75 187 ASN A CA 1
ATOM 1425 C C . ASN A 1 187 ? 15.808 -0.903 -11.904 1.00 98.75 187 ASN A C 1
ATOM 1427 O O . ASN A 1 187 ? 16.785 -0.582 -11.227 1.00 98.75 187 ASN A O 1
ATOM 1431 N N . GLN A 1 188 ? 15.835 -0.981 -13.234 1.00 98.44 188 GLN A N 1
ATOM 1432 C CA . GLN A 1 188 ? 16.982 -0.680 -14.096 1.00 98.44 188 GLN A CA 1
ATOM 1433 C C . GLN A 1 188 ? 16.762 0.617 -14.896 1.00 98.44 188 GLN A C 1
ATOM 1435 O O . GLN A 1 188 ? 17.300 0.790 -15.991 1.00 98.44 188 GLN A O 1
ATOM 1440 N N . ARG A 1 189 ? 15.929 1.534 -14.383 1.00 98.62 189 ARG A N 1
ATOM 1441 C CA . ARG A 1 189 ? 15.676 2.825 -15.037 1.00 98.62 189 ARG A CA 1
ATOM 1442 C C . ARG A 1 189 ? 16.923 3.704 -15.011 1.00 98.62 189 ARG A C 1
ATOM 1444 O O . ARG A 1 189 ? 17.707 3.664 -14.065 1.00 98.62 189 ARG A O 1
ATOM 1451 N N . ASN A 1 190 ? 17.044 4.556 -16.023 1.00 97.88 190 ASN A N 1
ATOM 1452 C CA . ASN A 1 190 ? 18.102 5.559 -16.174 1.00 97.88 190 ASN A CA 1
ATOM 1453 C C . ASN A 1 190 ? 17.573 7.006 -16.087 1.00 97.88 190 ASN A C 1
ATOM 1455 O O . ASN A 1 190 ? 18.255 7.942 -16.498 1.00 97.88 190 ASN A O 1
ATOM 1459 N N . ASP A 1 191 ? 16.357 7.184 -15.569 1.00 98.44 191 ASP A N 1
ATOM 1460 C CA . ASP A 1 191 ? 15.714 8.479 -15.356 1.00 98.44 191 ASP A CA 1
ATOM 1461 C C . ASP A 1 191 ? 15.675 8.856 -13.863 1.00 98.44 191 ASP A C 1
ATOM 1463 O O . ASP A 1 191 ? 16.320 8.229 -13.020 1.00 98.44 191 ASP A O 1
ATOM 1467 N N . LYS A 1 192 ? 14.890 9.886 -13.513 1.00 98.31 192 LYS A N 1
ATOM 1468 C CA . LYS A 1 192 ? 14.761 10.375 -12.130 1.00 98.31 192 LYS A CA 1
ATOM 1469 C C . LYS A 1 192 ? 14.185 9.346 -11.141 1.00 98.31 192 LYS A C 1
ATOM 1471 O O . LYS A 1 192 ? 14.226 9.613 -9.944 1.00 98.31 192 LYS A O 1
ATOM 1476 N N . TYR A 1 193 ? 13.675 8.199 -11.598 1.00 98.75 193 TYR A N 1
ATOM 1477 C CA . TYR A 1 193 ? 13.113 7.137 -10.756 1.00 98.75 193 TYR A CA 1
ATOM 1478 C C . TYR A 1 193 ? 13.989 5.871 -10.684 1.00 98.75 193 TYR A C 1
ATOM 1480 O O . TYR A 1 193 ? 13.556 4.869 -10.117 1.00 98.75 193 TYR A O 1
ATOM 1488 N N . GLY A 1 194 ? 15.217 5.884 -11.218 1.00 98.50 194 GLY A N 1
ATOM 1489 C CA . GLY A 1 194 ? 16.189 4.802 -11.019 1.00 98.50 194 GLY A CA 1
ATOM 1490 C C . GLY A 1 194 ? 17.651 5.238 -11.130 1.00 98.50 194 GLY A C 1
ATOM 1491 O O . GLY A 1 194 ? 17.981 6.421 -11.064 1.00 98.50 194 GLY A O 1
ATOM 1492 N N . GLY A 1 195 ? 18.552 4.261 -11.219 1.00 97.69 195 GLY A N 1
ATOM 1493 C CA . GLY A 1 195 ? 19.999 4.476 -11.347 1.00 97.69 195 GLY A CA 1
ATOM 1494 C C . GLY A 1 195 ? 20.738 4.816 -10.045 1.00 97.69 195 GLY A C 1
ATOM 1495 O O . GLY A 1 195 ? 21.880 4.397 -9.881 1.00 97.69 195 GLY A O 1
ATOM 1496 N N . SER A 1 196 ? 20.099 5.492 -9.086 1.00 98.62 196 SER A N 1
ATOM 1497 C CA . SER A 1 196 ? 20.657 5.770 -7.751 1.00 98.62 196 SER A CA 1
ATOM 1498 C C . SER A 1 196 ? 19.718 5.324 -6.627 1.00 98.62 196 SER A C 1
ATOM 1500 O O . SER A 1 196 ? 18.538 5.059 -6.865 1.00 98.62 196 SER A O 1
ATOM 1502 N N . ILE A 1 197 ? 20.236 5.254 -5.397 1.00 98.75 197 ILE A N 1
ATOM 1503 C CA . ILE A 1 197 ? 19.441 4.935 -4.201 1.00 98.75 197 ILE A CA 1
ATOM 1504 C C . ILE A 1 197 ? 18.295 5.938 -4.032 1.00 98.75 197 ILE A C 1
ATOM 1506 O O . ILE A 1 197 ? 17.138 5.551 -3.859 1.00 98.75 197 ILE A O 1
ATOM 1510 N N . GLU A 1 198 ? 18.607 7.226 -4.156 1.00 98.62 198 GLU A N 1
ATOM 1511 C CA . GLU A 1 198 ? 17.671 8.323 -3.944 1.00 98.62 198 GLU A CA 1
ATOM 1512 C C . GLU A 1 198 ? 16.563 8.325 -4.995 1.00 98.62 198 GLU A C 1
ATOM 1514 O O . GLU A 1 198 ? 15.403 8.569 -4.661 1.00 98.62 198 GLU A O 1
ATOM 1519 N N . ASN A 1 199 ? 16.918 8.035 -6.250 1.00 98.81 199 ASN A N 1
ATOM 1520 C CA . ASN A 1 199 ? 15.969 7.950 -7.352 1.00 98.81 199 ASN A CA 1
ATOM 1521 C C . ASN A 1 199 ? 15.047 6.733 -7.216 1.00 98.81 199 ASN A C 1
ATOM 1523 O O . ASN A 1 199 ? 13.847 6.864 -7.444 1.00 98.81 199 ASN A O 1
ATOM 1527 N N . ARG A 1 200 ? 15.561 5.574 -6.780 1.00 98.81 200 ARG A N 1
ATOM 1528 C CA . ARG A 1 200 ? 14.728 4.389 -6.506 1.00 98.81 200 ARG A CA 1
ATOM 1529 C C . ARG A 1 200 ? 13.735 4.615 -5.362 1.00 98.81 200 ARG A C 1
ATOM 1531 O O . ARG A 1 200 ? 12.598 4.158 -5.433 1.00 98.81 200 ARG A O 1
ATOM 1538 N N . SER A 1 201 ? 14.114 5.400 -4.353 1.00 98.81 201 SER A N 1
ATOM 1539 C CA . SER A 1 201 ? 13.208 5.814 -3.270 1.00 98.81 201 SER A CA 1
ATOM 1540 C C . SER A 1 201 ? 12.212 6.908 -3.665 1.00 98.81 201 SER A C 1
ATOM 1542 O O . SER A 1 201 ? 11.289 7.190 -2.896 1.00 98.81 201 SER A O 1
ATOM 1544 N N . ARG A 1 202 ? 12.381 7.562 -4.823 1.00 98.81 202 ARG A N 1
ATOM 1545 C CA . ARG A 1 202 ? 11.647 8.788 -5.168 1.00 98.81 202 ARG A CA 1
ATOM 1546 C C . ARG A 1 202 ? 10.140 8.579 -5.232 1.00 98.81 202 ARG A C 1
ATOM 1548 O O . ARG A 1 202 ? 9.423 9.343 -4.602 1.00 98.81 202 ARG A O 1
ATOM 1555 N N . LEU A 1 203 ? 9.672 7.533 -5.917 1.00 98.81 203 LEU A N 1
ATOM 1556 C CA . LEU A 1 203 ? 8.236 7.258 -6.053 1.00 98.81 203 LEU A CA 1
ATOM 1557 C C . LEU A 1 203 ? 7.554 7.111 -4.686 1.00 98.81 203 LEU A C 1
ATOM 1559 O O . LEU A 1 203 ? 6.550 7.761 -4.414 1.00 98.81 203 LEU A O 1
ATOM 1563 N N . ILE A 1 204 ? 8.118 6.284 -3.802 1.00 98.75 204 ILE A N 1
ATOM 1564 C CA . ILE A 1 204 ? 7.549 6.079 -2.464 1.00 98.75 204 ILE A CA 1
ATOM 1565 C C . ILE A 1 204 ? 7.594 7.374 -1.657 1.00 98.75 204 ILE A C 1
ATOM 1567 O O . ILE A 1 204 ? 6.635 7.690 -0.962 1.00 98.75 204 ILE A O 1
ATOM 1571 N N . THR A 1 205 ? 8.683 8.136 -1.763 1.00 98.81 205 THR A N 1
ATOM 1572 C CA . THR A 1 205 ? 8.826 9.413 -1.054 1.00 98.81 205 THR A CA 1
ATOM 1573 C C . THR A 1 205 ? 7.758 10.414 -1.498 1.00 98.81 205 THR A C 1
ATOM 1575 O O . THR A 1 205 ? 7.084 10.980 -0.645 1.00 98.81 205 THR A O 1
ATOM 1578 N N . GLU A 1 206 ? 7.535 10.561 -2.808 1.00 98.81 206 GLU A N 1
ATOM 1579 C CA . GLU A 1 206 ? 6.485 11.421 -3.376 1.00 98.81 206 GLU A CA 1
ATOM 1580 C C . GLU A 1 206 ? 5.087 10.989 -2.896 1.00 98.81 206 GLU A C 1
ATOM 1582 O O . GLU A 1 206 ? 4.290 11.831 -2.480 1.00 98.81 206 GLU A O 1
ATOM 1587 N N . ILE A 1 207 ? 4.804 9.679 -2.871 1.00 98.88 207 ILE A N 1
ATOM 1588 C CA . ILE A 1 207 ? 3.544 9.135 -2.337 1.00 98.88 207 ILE A CA 1
ATOM 1589 C C . ILE A 1 207 ? 3.381 9.471 -0.855 1.00 98.88 207 ILE A C 1
ATOM 1591 O O . ILE A 1 207 ? 2.318 9.945 -0.453 1.00 98.88 207 ILE A O 1
ATOM 1595 N N . LEU A 1 208 ? 4.408 9.236 -0.035 1.00 98.88 208 LEU A N 1
ATOM 1596 C CA . LEU A 1 208 ? 4.353 9.512 1.399 1.00 98.88 208 LEU A CA 1
ATOM 1597 C C . LEU A 1 208 ? 4.145 11.001 1.663 1.00 98.88 208 LEU A C 1
ATOM 1599 O O . LEU A 1 208 ? 3.230 11.354 2.397 1.00 98.88 208 LEU A O 1
ATOM 1603 N N . GLU A 1 209 ? 4.939 11.873 1.044 1.00 98.81 209 GLU A N 1
ATOM 1604 C CA . GLU A 1 209 ? 4.837 13.325 1.209 1.00 98.81 209 GLU A CA 1
ATOM 1605 C C . GLU A 1 209 ? 3.438 13.834 0.855 1.00 98.81 209 GLU A C 1
ATOM 1607 O O . GLU A 1 209 ? 2.818 14.549 1.645 1.00 98.81 209 GLU A O 1
ATOM 1612 N N . ARG A 1 210 ? 2.907 13.426 -0.302 1.00 98.81 210 ARG A N 1
ATOM 1613 C CA . ARG A 1 210 ? 1.576 13.844 -0.757 1.00 98.81 210 ARG A CA 1
ATOM 1614 C C . ARG A 1 210 ? 0.465 13.278 0.120 1.00 98.81 210 ARG A C 1
ATOM 1616 O O . ARG A 1 210 ? -0.467 14.002 0.450 1.00 98.81 210 ARG A O 1
ATOM 1623 N N . THR A 1 211 ? 0.580 12.024 0.551 1.00 98.81 211 THR A N 1
ATOM 1624 C CA . THR A 1 211 ? -0.392 11.402 1.464 1.00 98.81 211 THR A CA 1
ATOM 1625 C C . THR A 1 211 ? -0.397 12.107 2.822 1.00 98.81 211 THR A C 1
ATOM 1627 O O . THR A 1 211 ? -1.453 12.452 3.349 1.00 98.81 211 THR A O 1
ATOM 1630 N N . VAL A 1 212 ? 0.781 12.402 3.373 1.00 98.81 212 VAL A N 1
ATOM 1631 C CA . VAL A 1 212 ? 0.934 13.156 4.625 1.00 98.81 212 VAL A CA 1
ATOM 1632 C C . VAL A 1 212 ? 0.297 14.542 4.519 1.00 98.81 212 VAL A C 1
ATOM 1634 O O . VAL A 1 212 ? -0.380 14.966 5.454 1.00 98.81 212 VAL A O 1
ATOM 1637 N N . GLN A 1 213 ? 0.459 15.231 3.385 1.00 98.69 213 GLN A N 1
ATOM 1638 C CA . GLN A 1 213 ? -0.167 16.536 3.150 1.00 98.69 213 GLN A CA 1
ATOM 1639 C C . GLN A 1 213 ? -1.701 16.478 3.194 1.00 98.69 213 GLN A C 1
ATOM 1641 O O . GLN A 1 213 ? -2.313 17.416 3.701 1.00 98.69 213 GLN A O 1
ATOM 1646 N N . VAL A 1 214 ? -2.322 15.408 2.681 1.00 98.50 214 VAL A N 1
ATOM 1647 C CA . VAL A 1 214 ? -3.790 15.327 2.580 1.00 98.50 214 VAL A CA 1
ATOM 1648 C C . VAL A 1 214 ? -4.477 14.765 3.824 1.00 98.50 214 VAL A C 1
ATOM 1650 O O . VAL A 1 214 ? -5.584 15.196 4.142 1.00 98.50 214 VAL A O 1
ATOM 1653 N N . ILE A 1 215 ? -3.856 13.823 4.546 1.00 98.62 215 ILE A N 1
ATOM 1654 C CA . ILE A 1 215 ? -4.514 13.138 5.679 1.00 98.62 215 ILE A CA 1
ATOM 1655 C C . ILE A 1 215 ? -3.799 13.276 7.027 1.00 98.62 215 ILE A C 1
ATOM 1657 O O . ILE A 1 215 ? -4.343 12.819 8.035 1.00 98.62 215 ILE A O 1
ATOM 1661 N N . GLY A 1 216 ? -2.642 13.940 7.058 1.00 98.69 216 GLY A N 1
ATOM 1662 C CA . GLY A 1 216 ? -1.828 14.139 8.255 1.00 98.69 216 GLY A CA 1
ATOM 1663 C C . GLY A 1 216 ? -0.860 12.977 8.518 1.00 98.69 216 GLY A C 1
ATOM 1664 O O . GLY A 1 216 ? -1.206 11.813 8.293 1.00 98.69 216 GLY A O 1
ATOM 1665 N N . PRO A 1 217 ? 0.368 13.250 8.999 1.00 98.62 217 PRO A N 1
ATOM 1666 C CA . PRO A 1 217 ? 1.398 12.224 9.189 1.00 98.62 217 PRO A CA 1
ATOM 1667 C C . PRO A 1 217 ? 1.015 11.141 10.199 1.00 98.62 217 PRO A C 1
ATOM 1669 O O . PRO A 1 217 ? 1.373 9.973 10.061 1.00 98.62 217 PRO A O 1
ATOM 1672 N N . GLU A 1 218 ? 0.210 11.498 11.187 1.00 98.56 218 GLU A N 1
ATOM 1673 C CA . GLU A 1 218 ? -0.247 10.614 12.246 1.00 98.56 218 GLU A CA 1
ATOM 1674 C C . GLU A 1 218 ? -1.331 9.612 11.809 1.00 98.56 218 GLU A C 1
ATOM 1676 O O . GLU A 1 218 ? -1.795 8.807 12.620 1.00 98.56 218 GLU A O 1
ATOM 1681 N N . ARG A 1 219 ? -1.722 9.653 10.532 1.00 98.75 219 ARG A N 1
ATOM 1682 C CA . ARG A 1 219 ? -2.611 8.688 9.874 1.00 98.75 219 ARG A CA 1
ATOM 1683 C C . ARG A 1 219 ? -1.917 7.897 8.768 1.00 98.75 219 ARG A C 1
ATOM 1685 O O . ARG A 1 219 ? -2.581 7.147 8.060 1.00 98.75 219 ARG A O 1
ATOM 1692 N N . V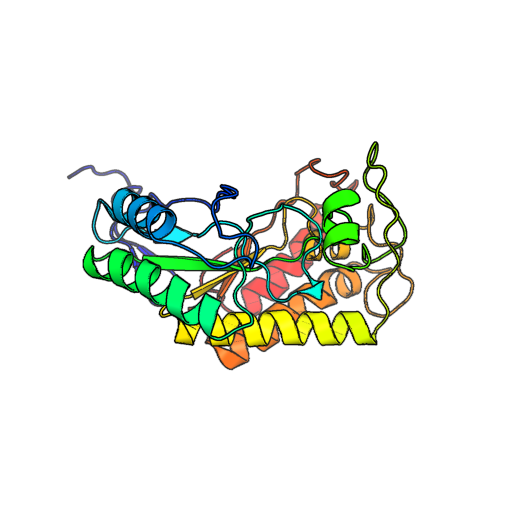AL A 1 220 ? -0.604 8.040 8.609 1.00 98.94 220 VAL A N 1
ATOM 1693 C CA . VAL A 1 220 ? 0.164 7.365 7.557 1.00 98.94 220 VAL A CA 1
ATOM 1694 C C . VAL A 1 220 ? 1.174 6.428 8.196 1.00 98.94 220 VAL A C 1
ATOM 1696 O O . VAL A 1 220 ? 1.999 6.859 8.992 1.00 98.94 220 VAL A O 1
ATOM 1699 N N . GLY A 1 221 ? 1.119 5.151 7.843 1.00 98.81 221 GLY A N 1
ATOM 1700 C CA . GLY A 1 221 ? 2.182 4.178 8.078 1.00 98.81 221 GLY A CA 1
ATOM 1701 C C . GLY A 1 221 ? 2.804 3.724 6.761 1.00 98.81 221 GLY A C 1
ATOM 1702 O O . GLY A 1 221 ? 2.235 3.924 5.685 1.00 98.81 221 GLY A O 1
ATOM 1703 N N . ILE A 1 222 ? 3.964 3.084 6.831 1.00 98.81 222 ILE A N 1
ATOM 1704 C CA . ILE A 1 222 ? 4.596 2.423 5.685 1.00 98.81 222 ILE A CA 1
ATOM 1705 C C . ILE A 1 222 ? 5.061 1.033 6.093 1.00 98.81 222 ILE A C 1
ATOM 1707 O O . ILE A 1 222 ? 5.563 0.850 7.191 1.00 98.81 222 ILE A O 1
ATOM 1711 N N . ARG A 1 223 ? 4.934 0.064 5.187 1.00 98.88 223 ARG A N 1
ATOM 1712 C CA . ARG A 1 223 ? 5.432 -1.298 5.386 1.00 98.88 223 ARG A CA 1
ATOM 1713 C C . ARG A 1 223 ? 6.557 -1.611 4.414 1.00 98.88 223 ARG A C 1
ATOM 1715 O O . ARG A 1 223 ? 6.367 -1.479 3.207 1.00 98.88 223 ARG A O 1
ATOM 1722 N N . LEU A 1 224 ? 7.685 -2.099 4.932 1.00 98.81 224 LEU A N 1
ATOM 1723 C CA . LEU A 1 224 ? 8.877 -2.486 4.163 1.00 98.81 224 LEU A CA 1
ATOM 1724 C C . LEU A 1 224 ? 9.262 -3.954 4.423 1.00 98.81 224 LEU A C 1
ATOM 1726 O O . LEU A 1 224 ? 8.915 -4.531 5.453 1.00 98.81 224 LEU A O 1
ATOM 1730 N N . SER A 1 225 ? 10.004 -4.571 3.499 1.00 98.56 225 SER A N 1
ATOM 1731 C CA . SER A 1 225 ? 10.520 -5.942 3.664 1.00 98.56 225 SER A CA 1
ATOM 1732 C C . SER A 1 225 ? 11.968 -6.095 3.168 1.00 98.56 225 SER A C 1
ATOM 1734 O O . SER A 1 225 ? 12.198 -6.806 2.187 1.00 98.56 225 SER A O 1
ATOM 1736 N N . PRO A 1 226 ? 12.961 -5.484 3.849 1.00 98.31 226 PRO A N 1
ATOM 1737 C CA . PRO A 1 226 ? 14.323 -5.308 3.319 1.00 98.31 226 PRO A CA 1
ATOM 1738 C C . PRO A 1 226 ? 15.053 -6.596 2.918 1.00 98.31 226 PRO A C 1
ATOM 1740 O O . PRO A 1 226 ? 15.918 -6.592 2.049 1.00 98.31 226 PRO A O 1
ATOM 1743 N N . TRP A 1 227 ? 14.711 -7.706 3.572 1.00 98.38 227 TRP A N 1
ATOM 1744 C CA . TRP A 1 227 ? 15.406 -8.988 3.436 1.00 98.38 227 TRP A CA 1
ATOM 1745 C C . TRP A 1 227 ? 14.599 -10.054 2.684 1.00 98.38 227 TRP A C 1
ATOM 1747 O O . TRP A 1 227 ? 15.066 -11.187 2.546 1.00 98.38 227 TRP A O 1
ATOM 1757 N N . SER A 1 228 ? 13.385 -9.722 2.232 1.00 98.19 228 SER A N 1
ATOM 1758 C CA . SER A 1 228 ? 12.488 -10.681 1.587 1.00 98.19 228 SER A CA 1
ATOM 1759 C C . SER A 1 228 ? 12.977 -11.047 0.190 1.00 98.19 228 SER A C 1
ATOM 1761 O O . SER A 1 228 ? 13.283 -10.174 -0.614 1.00 98.19 228 SER A O 1
ATOM 1763 N N . THR A 1 229 ? 13.005 -12.345 -0.108 1.00 97.94 229 THR A N 1
ATOM 1764 C CA . THR A 1 229 ? 13.270 -12.888 -1.452 1.00 97.94 229 THR A CA 1
ATOM 1765 C C . THR A 1 229 ? 11.990 -13.120 -2.257 1.00 97.94 229 THR A C 1
ATOM 1767 O O . THR A 1 229 ? 12.043 -13.566 -3.402 1.00 97.94 229 THR A O 1
ATOM 1770 N N . PHE A 1 230 ? 10.823 -12.864 -1.660 1.00 98.31 230 PHE A N 1
ATOM 1771 C CA . PHE A 1 230 ? 9.532 -13.106 -2.293 1.00 98.31 230 PHE A CA 1
ATOM 1772 C C . PHE A 1 230 ? 9.393 -12.282 -3.584 1.00 98.31 230 PHE A C 1
ATOM 1774 O O . PHE A 1 230 ? 9.804 -11.127 -3.620 1.00 98.31 230 PHE A O 1
ATOM 1781 N N . GLN A 1 231 ? 8.820 -12.871 -4.640 1.00 97.50 231 GLN A N 1
ATOM 1782 C CA . GLN A 1 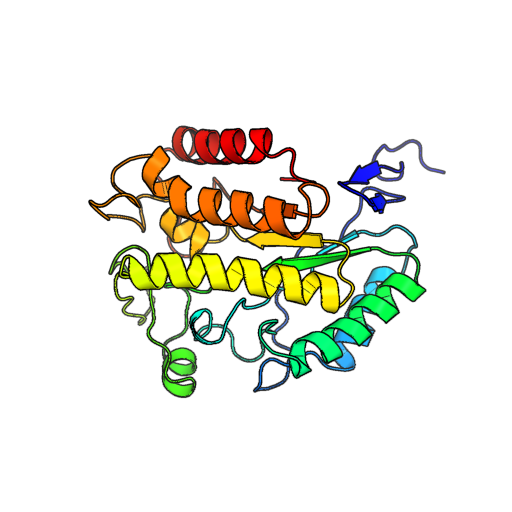231 ? 8.628 -12.227 -5.955 1.00 97.50 231 GLN A CA 1
ATOM 1783 C C . GLN A 1 231 ? 9.920 -11.730 -6.632 1.00 97.50 231 GLN A C 1
ATOM 1785 O O . GLN A 1 231 ? 9.959 -10.661 -7.253 1.00 97.50 231 GLN A O 1
ATOM 1790 N N . SER A 1 232 ? 10.986 -12.531 -6.519 1.00 97.62 232 SER A N 1
ATOM 1791 C CA . SER A 1 232 ? 12.313 -12.227 -7.074 1.00 97.62 232 SER A CA 1
ATOM 1792 C C . SER A 1 232 ? 12.855 -10.879 -6.586 1.00 97.62 232 SER A C 1
ATOM 1794 O O . SER A 1 232 ? 13.463 -10.127 -7.350 1.00 97.62 232 SER A O 1
ATOM 1796 N N . MET A 1 233 ? 12.565 -10.551 -5.325 1.00 98.44 233 MET A N 1
ATOM 1797 C CA . MET A 1 233 ? 13.164 -9.428 -4.606 1.00 98.44 233 MET A CA 1
ATOM 1798 C C . MET A 1 233 ? 14.493 -9.842 -3.967 1.00 98.44 233 MET A C 1
ATOM 1800 O O . MET A 1 233 ? 14.942 -10.982 -4.114 1.00 98.44 233 MET A O 1
ATOM 1804 N N . ARG A 1 234 ? 15.060 -8.903 -3.206 1.00 97.12 234 ARG A N 1
ATOM 1805 C CA . ARG A 1 234 ? 16.338 -8.925 -2.496 1.00 97.12 234 ARG A CA 1
ATOM 1806 C C . ARG A 1 234 ? 17.502 -8.471 -3.367 1.00 97.12 234 ARG A C 1
ATOM 1808 O O . ARG A 1 234 ? 18.151 -9.264 -4.043 1.00 97.12 234 ARG A O 1
ATOM 1815 N N . MET A 1 235 ? 17.819 -7.184 -3.243 1.00 96.25 235 MET A N 1
ATOM 1816 C CA . MET A 1 235 ? 19.108 -6.620 -3.651 1.00 96.25 235 MET A CA 1
ATOM 1817 C C . MET A 1 235 ? 20.273 -7.335 -2.953 1.00 96.25 235 MET A C 1
ATOM 1819 O O . MET A 1 235 ? 20.127 -7.876 -1.852 1.00 96.25 235 MET A O 1
ATOM 1823 N N . LYS A 1 236 ? 21.462 -7.284 -3.563 1.00 97.31 236 LYS A N 1
ATOM 1824 C CA . LYS A 1 236 ? 22.681 -7.863 -2.975 1.00 97.31 236 LYS A CA 1
ATOM 1825 C C . LYS A 1 236 ? 23.018 -7.243 -1.615 1.00 97.31 236 LYS A C 1
ATOM 1827 O O . LYS A 1 236 ? 23.347 -7.975 -0.685 1.00 97.31 236 LYS A O 1
ATOM 1832 N N . ASP A 1 237 ? 22.926 -5.918 -1.517 1.00 97.31 237 ASP A N 1
ATOM 1833 C CA . ASP A 1 237 ? 23.089 -5.162 -0.275 1.00 97.31 237 ASP A CA 1
ATOM 1834 C C . ASP A 1 237 ? 21.885 -4.221 -0.078 1.00 97.31 237 ASP A C 1
ATOM 1836 O O . ASP A 1 237 ? 21.837 -3.148 -0.685 1.00 97.31 237 ASP A O 1
ATOM 1840 N N . PRO A 1 238 ? 20.876 -4.620 0.719 1.00 97.81 238 PRO A N 1
ATOM 1841 C CA . PRO A 1 238 ? 19.686 -3.804 0.930 1.00 97.81 238 PRO A CA 1
ATOM 1842 C C . PRO A 1 238 ? 19.918 -2.656 1.922 1.00 97.81 238 PRO A C 1
ATOM 1844 O O . PRO A 1 238 ? 19.106 -1.734 1.962 1.00 97.81 238 PRO A O 1
ATOM 1847 N N . ILE A 1 239 ? 20.990 -2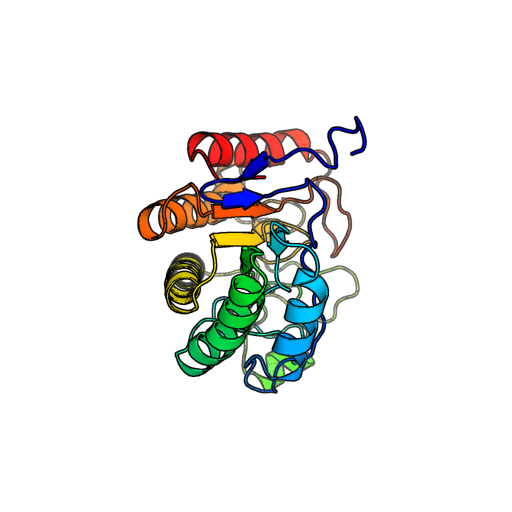.676 2.728 1.00 98.56 239 ILE A N 1
ATOM 1848 C CA . ILE A 1 239 ? 21.157 -1.721 3.835 1.00 98.56 239 ILE A CA 1
ATOM 1849 C C . ILE A 1 239 ? 21.158 -0.268 3.334 1.00 98.56 239 ILE A C 1
ATOM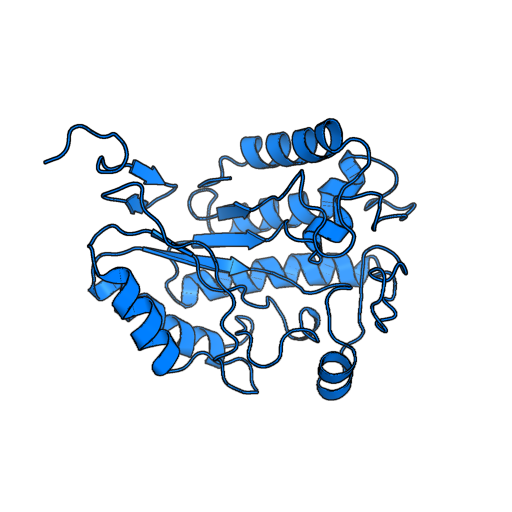 1851 O O . ILE A 1 239 ? 20.359 0.511 3.859 1.00 98.56 239 ILE A O 1
ATOM 1855 N N . PRO A 1 240 ? 21.950 0.130 2.317 1.00 98.62 240 PRO A N 1
ATOM 1856 C CA . PRO A 1 240 ? 21.958 1.517 1.851 1.00 98.62 240 PRO A CA 1
ATOM 1857 C C . PRO A 1 240 ? 20.601 1.968 1.299 1.00 98.62 240 PRO A C 1
ATOM 1859 O O . PRO A 1 240 ? 20.124 3.051 1.633 1.00 98.62 240 PRO A O 1
ATOM 1862 N N . GLN A 1 241 ? 19.947 1.116 0.502 1.00 98.81 241 GLN A N 1
ATOM 1863 C CA . GLN A 1 241 ? 18.657 1.437 -0.108 1.00 98.81 241 GLN A CA 1
ATOM 1864 C C . GLN A 1 241 ? 17.557 1.625 0.937 1.00 98.81 241 GLN A C 1
ATOM 1866 O O . GLN A 1 241 ? 16.803 2.597 0.887 1.00 98.81 241 GLN A O 1
ATOM 1871 N N . PHE A 1 242 ? 17.450 0.682 1.874 1.00 98.75 242 PHE A N 1
ATOM 1872 C CA . PHE A 1 242 ? 16.401 0.720 2.882 1.00 98.75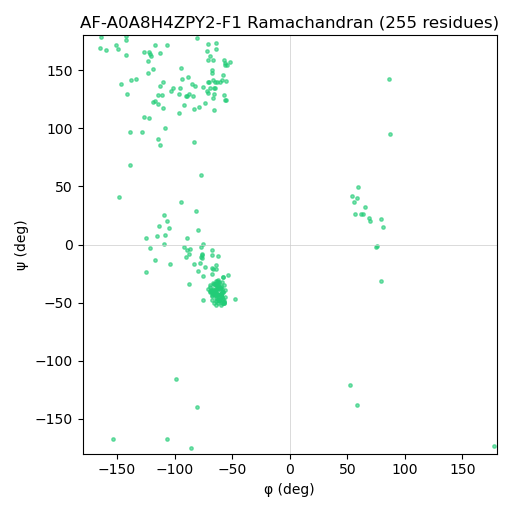 242 PHE A CA 1
ATOM 1873 C C . PHE A 1 242 ? 16.681 1.775 3.959 1.00 98.75 242 PHE A C 1
ATOM 1875 O O . PHE A 1 242 ? 15.733 2.341 4.492 1.00 98.75 242 PHE A O 1
ATOM 1882 N N . THR A 1 243 ? 17.948 2.115 4.224 1.00 98.81 243 THR A N 1
ATOM 1883 C CA . THR A 1 243 ? 18.300 3.241 5.108 1.00 98.81 243 THR A CA 1
ATOM 1884 C C . THR A 1 243 ? 17.773 4.560 4.545 1.00 98.81 243 THR A C 1
ATOM 1886 O O . THR A 1 243 ? 17.100 5.290 5.264 1.00 98.81 243 THR A O 1
ATOM 1889 N N . ASP A 1 244 ? 17.984 4.834 3.253 1.00 98.81 244 ASP A N 1
ATOM 1890 C CA . ASP A 1 244 ? 17.518 6.073 2.615 1.00 98.81 244 ASP A CA 1
ATOM 1891 C C . ASP A 1 244 ? 15.990 6.256 2.709 1.00 98.81 244 ASP A C 1
ATOM 1893 O O . ASP A 1 244 ? 15.520 7.317 3.127 1.00 98.81 244 ASP A O 1
ATOM 1897 N N . ILE A 1 245 ? 15.196 5.227 2.386 1.00 98.69 245 ILE A N 1
ATOM 1898 C CA . ILE A 1 245 ? 13.729 5.335 2.484 1.00 98.69 245 ILE A CA 1
ATOM 1899 C C . ILE A 1 245 ? 13.246 5.416 3.939 1.00 98.69 245 ILE A C 1
ATOM 1901 O O . ILE A 1 245 ? 12.303 6.155 4.219 1.00 98.69 245 ILE A O 1
ATOM 1905 N N . ILE A 1 246 ? 13.900 4.722 4.880 1.00 98.69 246 ILE A N 1
ATOM 1906 C CA . ILE A 1 246 ? 13.568 4.802 6.311 1.00 98.69 246 ILE A CA 1
ATOM 1907 C C . ILE A 1 246 ? 13.867 6.201 6.858 1.00 98.69 246 ILE A C 1
ATOM 1909 O O . ILE A 1 246 ? 13.044 6.759 7.581 1.00 98.69 246 ILE A O 1
ATOM 1913 N N . GLU A 1 247 ? 14.998 6.807 6.494 1.00 98.56 247 GLU A N 1
ATOM 1914 C CA . GLU A 1 247 ? 15.328 8.176 6.901 1.00 98.56 247 GLU A CA 1
ATOM 1915 C C . GLU A 1 247 ? 14.342 9.197 6.327 1.00 98.56 247 GLU A C 1
ATOM 1917 O O . GLU A 1 247 ? 13.886 10.088 7.048 1.00 98.56 247 GLU A O 1
ATOM 1922 N N . LYS A 1 248 ? 13.975 9.063 5.046 1.00 98.31 248 LYS A N 1
ATOM 1923 C CA . LYS A 1 248 ? 12.967 9.922 4.406 1.00 98.31 248 LYS A CA 1
ATOM 1924 C C . LYS A 1 248 ? 11.606 9.782 5.082 1.00 98.31 248 LYS A C 1
ATOM 1926 O O . LYS A 1 248 ? 11.022 10.793 5.462 1.00 98.31 248 LYS A O 1
ATOM 1931 N N . ALA A 1 249 ? 11.148 8.554 5.322 1.00 97.38 249 ALA A N 1
ATOM 1932 C CA . ALA A 1 249 ? 9.918 8.286 6.062 1.00 97.38 249 ALA A CA 1
ATOM 1933 C C . ALA A 1 249 ? 9.972 8.864 7.489 1.00 97.38 249 ALA A C 1
ATOM 1935 O O . ALA A 1 249 ? 9.026 9.513 7.933 1.00 97.38 249 ALA A O 1
ATOM 1936 N N . SER A 1 250 ? 11.098 8.718 8.194 1.00 96.38 250 SER A N 1
ATOM 1937 C CA . SER A 1 250 ? 11.266 9.252 9.551 1.00 96.38 250 SER A CA 1
ATOM 1938 C C . SER A 1 250 ? 11.136 10.775 9.608 1.00 96.38 250 SER A C 1
ATOM 1940 O O . SER A 1 250 ? 10.587 11.290 10.580 1.00 96.38 250 SER A O 1
ATOM 1942 N N . ARG A 1 251 ? 11.604 11.508 8.587 1.00 98.19 251 ARG A N 1
ATOM 1943 C CA . ARG A 1 251 ? 11.484 12.980 8.519 1.00 98.19 251 ARG A CA 1
ATOM 1944 C C . ARG A 1 251 ? 10.036 13.454 8.378 1.00 98.19 251 ARG A C 1
ATOM 1946 O O . ARG A 1 251 ? 9.742 14.596 8.721 1.00 98.19 251 ARG A O 1
ATOM 1953 N N . LEU A 1 252 ? 9.140 12.582 7.916 1.00 98.19 252 LEU A N 1
ATOM 1954 C CA . LEU A 1 252 ? 7.714 12.870 7.769 1.00 98.19 252 LEU A CA 1
ATOM 1955 C C . LEU A 1 252 ? 6.908 12.607 9.049 1.00 98.19 252 LEU A C 1
ATOM 1957 O O . LEU A 1 252 ? 5.721 12.909 9.071 1.00 98.19 252 LEU A O 1
ATOM 1961 N N . ASN A 1 253 ? 7.529 12.088 10.118 1.00 97.00 253 ASN A N 1
ATOM 1962 C CA . ASN A 1 253 ? 6.871 11.779 11.397 1.00 97.00 253 ASN A CA 1
ATOM 1963 C C . ASN A 1 253 ? 5.641 10.860 11.256 1.00 97.00 253 ASN A C 1
ATOM 1965 O O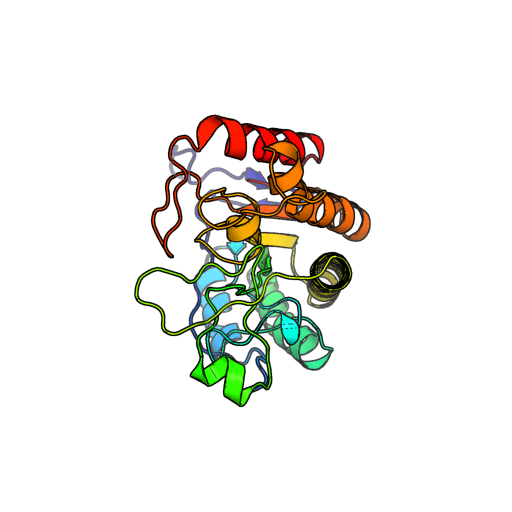 . ASN A 1 253 ? 4.617 11.079 11.905 1.00 97.00 253 ASN A O 1
ATOM 1969 N N . LEU A 1 254 ? 5.754 9.840 10.399 1.00 98.38 254 LEU A N 1
ATOM 1970 C CA . LEU A 1 254 ? 4.702 8.851 10.153 1.00 98.38 254 LEU A CA 1
ATOM 1971 C C . LEU A 1 254 ? 4.222 8.173 11.449 1.00 98.38 254 LEU A C 1
ATOM 1973 O O . LEU A 1 254 ? 4.972 8.035 12.419 1.00 98.38 254 LEU A O 1
ATOM 1977 N N . ALA A 1 255 ? 2.980 7.689 11.443 1.00 98.25 255 ALA A N 1
ATOM 1978 C CA . ALA A 1 255 ? 2.371 6.962 12.553 1.00 98.25 255 ALA A CA 1
ATOM 1979 C C . ALA A 1 255 ? 3.182 5.723 12.966 1.00 98.25 255 ALA A C 1
ATOM 1981 O O . ALA A 1 255 ? 3.271 5.431 14.163 1.00 98.25 255 ALA A O 1
ATOM 1982 N N . TYR A 1 256 ? 3.740 5.001 11.987 1.00 98.50 256 TYR A N 1
ATOM 1983 C CA . TYR A 1 256 ? 4.639 3.862 12.182 1.00 98.50 256 TYR A CA 1
ATOM 1984 C C . TYR A 1 256 ? 5.400 3.483 10.896 1.00 98.50 256 TYR A C 1
ATOM 1986 O O . TYR A 1 256 ? 5.076 3.940 9.796 1.00 98.50 256 TYR A O 1
ATOM 1994 N N . LEU A 1 257 ? 6.396 2.614 11.082 1.00 96.25 257 LEU A N 1
ATOM 1995 C CA . LEU A 1 257 ? 7.133 1.841 10.079 1.00 96.25 257 LEU A CA 1
ATOM 1996 C C . LEU A 1 257 ? 7.059 0.352 10.460 1.00 96.25 257 LEU A C 1
ATOM 1998 O O . LEU A 1 257 ? 7.095 0.085 11.686 1.00 96.25 257 LEU A O 1
#

InterPro domains:
  IPR001155 NADH:flavin oxidoreductase/NADH oxidase, N-terminal [PF00724] (6-235)
  IPR013785 Aldolase-type TIM barrel [G3DSA:3.20.20.70] (4-257)
  IPR045247 Oxidoreductase Oye-like [PTHR22893] (4-257)

Organism: Fusarium oxysporum (NCBI:txid5507)

Secondary structure (DSSP, 8-state):
----GGGS-EEETTEEESSS--BPP-----S-TT----HHHHHHHHHHT-STT-EEEEEEEESSGGG-SSSTT--B-SSHHHHHHHHHHHHHHHHTT-EEEEEEE--GGG--HHHHHHHTPPPEESSS-PPTT----PEEPPHHHHHHHHHHHHHHHHHHHHTT-SEEEEEE-TTSHHHHHH-TTT----STTSSSHHHHTHHHHHHHHHHHHHH-GGGEEEEE-TT--GGG---S-HHHHHHHHHHHHHHTT-SB-

Solvent-accessible surface area (backbone atoms only — not comparable to full-atom values): 12659 Å² total; per-residue (Å²): 130,76,90,52,72,56,62,38,64,43,77,46,44,81,44,69,26,45,32,68,63,61,45,71,64,56,78,74,59,71,27,37,89,89,14,29,50,46,72,67,56,29,52,54,50,36,63,70,19,70,49,60,18,25,43,35,35,36,36,60,23,26,25,37,79,83,29,41,26,27,72,72,21,39,31,42,30,68,49,71,68,22,24,54,38,41,25,59,31,34,52,45,21,46,75,39,50,18,46,42,26,43,24,38,35,38,25,24,45,59,22,36,61,67,43,8,58,77,69,73,39,77,44,27,26,55,22,70,52,52,36,81,95,50,90,36,73,18,41,52,58,51,72,65,56,51,51,52,47,38,51,29,51,36,52,21,51,55,34,37,52,76,15,54,36,68,28,38,29,43,46,40,27,74,35,21,35,51,24,27,28,50,30,64,74,36,19,75,31,87,51,83,57,14,79,43,62,69,21,14,35,36,63,58,50,54,36,50,55,52,37,29,72,74,67,38,26,42,24,31,29,42,42,74,46,75,81,43,56,50,65,62,38,54,45,97,70,37,61,70,46,51,48,55,46,51,54,55,47,57,75,57,55,42,32,47,112

Mean predicted aligned error: 2.7 Å